Protein AF-A0A5N6KRX7-F1 (afdb_monomer)

Secondary structure (DSSP, 8-state):
-PPPPPPPP--SS---PEEEEEES-SSSHHHHHHHHH-S-HHHHHHHHHHHHHHHH-TTT---TT----------TT--PPPPPP--EEEEEEE-S-SSSEEEEEETTEEEEEEEEEEHHHHHHTGGGS-HHHHHHHHHHHHHHHHH----TT--HHHHHHHHHHHHHHTT---TT------S-TT--HHHHHHHHHHHHHHH-TTHHHHHHHHHHHHHHTTPPP-HHHHHHHHHSS-HHHHHHHHHHHTT-

Sequence (252 aa):
MAPVSPVPKRPVSHPKPRLRLHNNSLEDEGSVLFVSTFHSPRELLVSAIEEVLATLYPSWYSKPHLSESTSATDDADSPVAPWPEVRSITLVIDDGYDGVAYTSGIPIDDSHKEIHLSTTYVHHQQPSGRLQEEIYGVIVHEMVHCWQHSCDGIPGGLIEGVADFVRLKAGLSPPHWKKEHSGKWDGGYQHTAYFLEWLESKYGAGSVEKLNAHIGQIRQKAHTYDEKRFWEGLFGREVGGLWKDYGESLKN

pLDDT: mean 87.4, std 17.92, range [33.09, 98.81]

Structure (mmCIF, N/CA/C/O backbone):
data_AF-A0A5N6KRX7-F1
#
_entry.id   AF-A0A5N6KRX7-F1
#
loop_
_atom_site.group_PDB
_atom_site.id
_atom_site.type_symbol
_atom_site.label_atom_id
_atom_site.label_alt_id
_atom_site.label_comp_id
_atom_site.label_asym_id
_atom_site.label_entity_id
_atom_site.label_seq_id
_atom_site.pdbx_PDB_ins_code
_atom_site.Cartn_x
_atom_site.Cartn_y
_atom_site.Cartn_z
_atom_site.occupancy
_atom_site.B_iso_or_equiv
_atom_site.auth_seq_id
_atom_site.auth_comp_id
_atom_site.auth_asym_id
_atom_site.auth_atom_id
_atom_site.pdbx_PDB_model_num
ATOM 1 N N . MET A 1 1 ? -14.635 -32.911 23.685 1.00 43.28 1 MET A N 1
ATOM 2 C CA . MET A 1 1 ? -13.978 -31.603 23.489 1.00 43.28 1 MET A CA 1
ATOM 3 C C . MET A 1 1 ? -12.754 -31.841 22.628 1.00 43.28 1 MET A C 1
ATOM 5 O O . MET A 1 1 ? -11.879 -32.579 23.059 1.00 43.28 1 MET A O 1
ATOM 9 N N . ALA A 1 2 ? -12.744 -31.342 21.392 1.00 38.00 2 ALA A N 1
ATOM 10 C CA . ALA A 1 2 ? -11.555 -31.411 20.546 1.00 38.00 2 ALA A CA 1
ATOM 11 C C . ALA A 1 2 ? -10.521 -30.388 21.056 1.00 38.00 2 ALA A C 1
ATOM 13 O O . ALA A 1 2 ? -10.930 -29.297 21.463 1.00 38.00 2 ALA A O 1
ATOM 14 N N . PRO A 1 3 ? -9.220 -30.719 21.091 1.00 42.94 3 PRO A N 1
ATOM 15 C CA . PRO A 1 3 ? -8.197 -29.776 21.515 1.00 42.94 3 PRO A CA 1
ATOM 16 C C . PRO A 1 3 ? -8.103 -28.626 20.508 1.00 42.94 3 PRO A C 1
ATOM 18 O O . PRO A 1 3 ? -8.071 -28.842 19.298 1.00 42.94 3 PRO A O 1
ATOM 21 N N . VAL A 1 4 ? -8.075 -27.403 21.035 1.00 41.88 4 VAL A N 1
ATOM 22 C CA . VAL A 1 4 ? -7.802 -26.176 20.284 1.00 41.88 4 VAL A CA 1
ATOM 23 C C . VAL A 1 4 ? -6.405 -26.302 19.677 1.00 41.88 4 VAL A C 1
ATOM 25 O O . VAL A 1 4 ? -5.435 -26.530 20.401 1.00 41.88 4 VAL A O 1
ATOM 28 N N . SER A 1 5 ? -6.306 -26.204 18.350 1.00 34.50 5 SER A N 1
ATOM 29 C CA . SER A 1 5 ? -5.023 -26.201 17.644 1.00 34.50 5 SER A CA 1
ATOM 30 C C . SER A 1 5 ? -4.124 -25.083 18.189 1.00 34.50 5 SER A C 1
ATOM 32 O O . SER A 1 5 ? -4.598 -23.953 18.329 1.00 34.50 5 SER A O 1
ATOM 34 N N . PRO A 1 6 ? -2.844 -25.353 18.501 1.00 44.31 6 PRO A N 1
ATOM 35 C CA . PRO A 1 6 ? -1.937 -24.325 18.987 1.00 44.31 6 PRO A CA 1
ATOM 36 C C . PRO A 1 6 ? -1.725 -23.253 17.914 1.00 44.31 6 PRO A C 1
ATOM 38 O O . PRO A 1 6 ? -1.516 -23.566 16.740 1.00 44.31 6 PRO A O 1
ATOM 41 N N . VAL A 1 7 ? -1.762 -21.988 18.340 1.00 42.59 7 VAL A N 1
ATOM 42 C CA . VAL A 1 7 ? -1.359 -20.825 17.539 1.00 42.59 7 VAL A CA 1
ATOM 43 C C . VAL A 1 7 ? 0.035 -21.096 16.945 1.00 42.59 7 VAL A C 1
ATOM 45 O O . VAL A 1 7 ? 0.910 -21.575 17.678 1.00 42.59 7 VAL A O 1
ATOM 48 N N . PRO A 1 8 ? 0.279 -20.840 15.644 1.00 40.97 8 PRO A N 1
ATOM 49 C CA . PRO A 1 8 ? 1.583 -21.084 15.042 1.00 40.97 8 PRO A CA 1
ATOM 50 C C . PRO A 1 8 ? 2.681 -20.324 15.793 1.00 40.97 8 PRO A C 1
ATOM 52 O O . PRO A 1 8 ? 2.582 -19.117 16.012 1.00 40.97 8 PRO A O 1
ATOM 55 N N . LYS A 1 9 ? 3.745 -21.040 16.178 1.00 47.91 9 LYS A N 1
ATOM 56 C CA . LYS A 1 9 ? 4.982 -20.434 16.687 1.00 47.91 9 LYS A CA 1
ATOM 57 C C . LYS A 1 9 ? 5.518 -19.450 15.648 1.00 47.91 9 LYS A C 1
ATOM 59 O O . LYS A 1 9 ? 5.400 -19.699 14.449 1.00 47.91 9 LYS A O 1
ATOM 64 N N . ARG A 1 10 ? 6.109 -18.352 16.123 1.00 44.66 10 ARG A N 1
ATOM 65 C CA . ARG A 1 10 ? 6.577 -17.233 15.298 1.00 44.66 10 ARG A CA 1
ATOM 66 C C . ARG A 1 10 ? 7.349 -17.727 14.053 1.00 44.66 10 ARG A C 1
ATOM 68 O O . ARG A 1 10 ? 8.272 -18.514 14.273 1.00 44.66 10 ARG A O 1
ATOM 75 N N . PRO A 1 11 ? 7.040 -17.347 12.788 1.00 47.00 11 PRO A N 1
ATOM 76 C CA . PRO A 1 11 ? 7.881 -17.716 11.658 1.00 47.00 11 PRO A CA 1
ATOM 77 C C . PRO A 1 11 ? 9.321 -17.277 11.921 1.00 47.00 11 PRO A C 1
ATOM 79 O O . PRO A 1 11 ? 9.592 -16.131 12.266 1.00 47.00 11 PRO A O 1
ATOM 82 N N . VAL A 1 12 ? 10.232 -18.239 11.796 1.00 52.38 12 VAL A N 1
ATOM 83 C CA . VAL A 1 12 ? 11.617 -18.187 12.289 1.00 52.38 12 VAL A CA 1
ATOM 84 C C . VAL A 1 12 ? 12.559 -17.451 11.313 1.00 52.38 12 VAL A C 1
ATOM 86 O O . VAL A 1 12 ? 13.764 -17.387 11.530 1.00 52.38 12 VAL A O 1
ATOM 89 N N . SER A 1 13 ? 12.050 -16.850 10.233 1.00 61.84 13 SER A N 1
ATOM 90 C CA . SER A 1 13 ? 12.875 -16.078 9.296 1.00 61.84 13 SER A CA 1
ATOM 91 C C . SER A 1 13 ? 12.055 -15.104 8.458 1.00 61.84 13 SER A C 1
ATOM 93 O O . SER A 1 13 ? 10.938 -15.436 8.063 1.00 61.84 13 SER A O 1
ATOM 95 N N . HIS A 1 14 ? 12.660 -13.958 8.119 1.00 70.25 14 HIS A N 1
ATOM 96 C CA . HIS A 1 14 ? 12.161 -13.008 7.115 1.00 70.25 14 HIS A CA 1
ATOM 97 C C . HIS A 1 14 ? 11.641 -13.727 5.863 1.00 70.25 14 HIS A C 1
ATOM 99 O O . HIS A 1 14 ? 12.327 -14.644 5.390 1.00 70.25 14 HIS A O 1
ATOM 105 N N . PRO A 1 15 ? 10.472 -13.342 5.315 1.00 82.25 15 PRO A N 1
ATOM 106 C CA . PRO A 1 15 ? 9.969 -13.936 4.085 1.00 82.25 15 PRO A CA 1
ATOM 107 C C . PRO A 1 15 ? 10.959 -13.674 2.944 1.00 82.25 15 PRO A C 1
ATOM 109 O O . PRO A 1 15 ? 11.515 -12.588 2.801 1.00 82.25 15 PRO A O 1
ATOM 112 N N . LYS A 1 16 ? 11.208 -14.708 2.139 1.00 87.19 16 LYS A N 1
ATOM 113 C CA . LYS A 1 16 ? 12.136 -14.669 1.000 1.00 87.19 16 LYS A CA 1
ATOM 114 C C . LYS A 1 16 ? 11.426 -15.192 -0.247 1.00 87.19 16 LYS A C 1
ATOM 116 O O . LYS A 1 16 ? 11.740 -16.301 -0.692 1.00 87.19 16 LYS A O 1
ATOM 121 N N . PRO A 1 17 ? 10.438 -14.454 -0.784 1.00 94.75 17 PRO A N 1
ATOM 122 C CA . PRO A 1 17 ? 9.772 -14.868 -2.008 1.00 94.75 17 PRO A CA 1
ATOM 123 C C . PRO A 1 17 ? 10.789 -14.963 -3.147 1.00 94.75 17 PRO A C 1
ATOM 125 O O . PRO A 1 17 ? 11.768 -14.215 -3.211 1.00 94.75 17 PRO A O 1
ATOM 128 N N . ARG A 1 18 ? 10.548 -15.873 -4.090 1.00 96.56 18 ARG A N 1
ATOM 129 C CA . ARG A 1 18 ? 11.278 -15.861 -5.358 1.00 96.56 18 ARG A CA 1
ATOM 130 C C . ARG A 1 18 ? 10.897 -14.598 -6.129 1.00 96.56 18 ARG A C 1
ATOM 132 O O . ARG A 1 18 ? 9.728 -14.418 -6.451 1.00 96.56 18 ARG A O 1
ATOM 139 N N . LEU A 1 19 ? 11.885 -13.778 -6.464 1.00 97.69 19 LEU A N 1
ATOM 140 C CA . LEU A 1 19 ? 11.691 -12.570 -7.262 1.00 97.69 19 LEU A CA 1
ATOM 141 C C . LEU A 1 19 ? 11.914 -12.870 -8.743 1.00 97.69 19 LEU A C 1
ATOM 143 O O . LEU A 1 19 ? 12.845 -13.599 -9.099 1.00 97.69 19 LEU A O 1
ATOM 147 N N . ARG A 1 20 ? 11.058 -12.316 -9.598 1.00 97.62 20 ARG A N 1
ATOM 148 C CA . ARG A 1 20 ? 11.156 -12.398 -11.057 1.00 97.62 20 ARG A CA 1
ATOM 149 C C . ARG A 1 20 ? 10.915 -11.025 -11.669 1.00 97.62 20 ARG A C 1
ATOM 151 O O . ARG A 1 20 ? 10.193 -10.211 -11.104 1.00 97.62 20 ARG A O 1
ATOM 158 N N . LEU A 1 21 ? 11.497 -10.818 -12.840 1.00 97.31 21 LEU A N 1
ATOM 159 C CA . LEU A 1 21 ? 11.205 -9.695 -13.715 1.00 97.31 21 LEU A CA 1
ATOM 160 C C . LEU A 1 21 ? 10.758 -10.263 -15.060 1.00 97.31 21 LEU A C 1
ATOM 162 O O . LEU A 1 21 ? 11.433 -11.135 -15.610 1.00 97.31 21 LEU A O 1
ATOM 166 N N . HIS A 1 22 ? 9.645 -9.760 -15.569 1.00 96.69 22 HIS A N 1
ATOM 167 C CA . HIS A 1 22 ? 9.177 -9.974 -16.926 1.00 96.69 22 HIS A CA 1
ATOM 168 C C . HIS A 1 22 ? 9.059 -8.602 -17.588 1.00 96.69 22 HIS A C 1
ATOM 170 O O . HIS A 1 22 ? 8.384 -7.722 -17.069 1.00 96.69 22 HIS A O 1
ATOM 176 N N . ASN A 1 23 ? 9.749 -8.407 -18.706 1.00 95.75 23 ASN A N 1
ATOM 177 C CA . ASN A 1 23 ? 9.568 -7.236 -19.550 1.00 95.75 23 ASN A CA 1
ATOM 178 C C . ASN A 1 23 ? 8.925 -7.700 -20.860 1.00 95.75 23 ASN A C 1
ATOM 180 O O . ASN A 1 23 ? 9.511 -8.542 -21.546 1.00 95.75 23 ASN A O 1
ATOM 184 N N . ASN A 1 24 ? 7.736 -7.179 -21.169 1.00 93.00 24 ASN A N 1
ATOM 185 C CA . ASN A 1 24 ? 6.967 -7.591 -22.341 1.00 93.00 24 ASN A CA 1
ATOM 186 C C . ASN A 1 24 ? 7.572 -7.094 -23.663 1.00 93.00 24 ASN A C 1
ATOM 188 O O . ASN A 1 24 ? 7.465 -7.787 -24.674 1.00 93.00 24 ASN A O 1
ATOM 192 N N . SER A 1 25 ? 8.217 -5.923 -23.671 1.00 92.69 25 SER A N 1
ATOM 193 C CA . SER A 1 25 ? 8.803 -5.323 -24.873 1.00 92.69 25 SER A CA 1
ATOM 194 C C . SER A 1 25 ? 10.032 -4.485 -24.536 1.00 92.69 25 SER A C 1
ATOM 196 O O . SER A 1 25 ? 9.938 -3.478 -23.840 1.00 92.69 25 SER A O 1
ATOM 198 N N . LEU A 1 26 ? 11.190 -4.865 -25.082 1.00 92.56 26 LEU A N 1
ATOM 199 C CA . LEU A 1 26 ? 12.431 -4.084 -24.977 1.00 92.56 26 LEU A CA 1
ATOM 200 C C . LEU A 1 26 ? 12.513 -2.938 -25.997 1.00 92.56 26 LEU A C 1
ATOM 202 O O . LEU A 1 26 ? 13.464 -2.163 -25.952 1.00 92.56 26 LEU A O 1
ATOM 206 N N . GLU A 1 27 ? 11.561 -2.859 -26.928 1.00 92.69 27 GLU A N 1
ATOM 207 C CA . GLU A 1 27 ? 11.478 -1.790 -27.931 1.00 92.69 27 GLU A CA 1
ATOM 208 C C . GLU A 1 27 ? 10.648 -0.601 -27.431 1.00 92.69 27 GLU A C 1
ATOM 210 O O . GLU A 1 27 ? 10.780 0.502 -27.955 1.00 92.69 27 GLU A O 1
ATOM 215 N N . ASP A 1 28 ? 9.813 -0.818 -26.412 1.00 94.44 28 ASP A N 1
ATOM 216 C CA . ASP A 1 28 ? 8.985 0.219 -25.806 1.00 94.44 28 ASP A CA 1
ATOM 217 C C . ASP A 1 28 ? 9.837 1.248 -25.032 1.00 94.44 28 ASP A C 1
ATOM 219 O O . ASP A 1 28 ? 10.738 0.900 -24.261 1.00 94.44 28 ASP A O 1
ATOM 223 N N . GLU A 1 29 ? 9.543 2.536 -25.226 1.00 93.12 29 GLU A N 1
ATOM 224 C CA . GLU A 1 29 ? 10.322 3.641 -24.652 1.00 93.12 29 GLU A CA 1
ATOM 225 C C . GLU A 1 29 ? 10.259 3.673 -23.116 1.00 93.12 29 GLU A C 1
ATOM 227 O O . GLU A 1 29 ? 11.266 3.960 -22.463 1.00 93.12 29 GLU A O 1
ATOM 232 N N . GLY A 1 30 ? 9.110 3.338 -22.521 1.00 94.12 30 GLY A N 1
ATOM 233 C CA . GLY A 1 30 ? 8.943 3.247 -21.070 1.00 94.12 30 GLY A CA 1
ATOM 234 C C . GLY A 1 30 ? 9.703 2.064 -20.469 1.00 94.12 30 GLY A C 1
ATOM 235 O O . GLY A 1 30 ? 10.324 2.197 -19.414 1.00 94.12 30 GLY A O 1
ATOM 236 N N . SER A 1 31 ? 9.736 0.931 -21.168 1.00 94.88 31 SER A N 1
ATOM 237 C CA . SER A 1 31 ? 10.553 -0.237 -20.837 1.00 94.88 31 SER A CA 1
ATOM 238 C C . SER A 1 31 ? 12.045 0.068 -20.879 1.00 94.88 31 SER A C 1
ATOM 240 O O . SER A 1 31 ? 12.762 -0.233 -19.919 1.00 94.88 31 SER A O 1
ATOM 242 N N . VAL A 1 32 ? 12.524 0.673 -21.972 1.00 94.12 32 VAL A N 1
ATOM 243 C CA . VAL A 1 32 ? 13.927 1.097 -22.111 1.00 94.12 32 VAL A CA 1
ATOM 244 C C . VAL A 1 32 ? 14.296 2.024 -20.962 1.00 94.12 32 VAL A C 1
ATOM 246 O O . VAL A 1 32 ? 15.317 1.825 -20.299 1.00 94.12 32 VAL A O 1
ATOM 249 N N . LEU A 1 33 ? 13.422 2.987 -20.678 1.00 94.44 33 LEU A N 1
ATOM 250 C CA . LEU A 1 33 ? 13.614 3.945 -19.612 1.00 94.44 33 LEU A CA 1
ATOM 251 C C . LEU A 1 33 ? 13.644 3.302 -18.216 1.00 94.44 33 LEU A C 1
ATOM 253 O O . LEU A 1 33 ? 14.487 3.659 -17.385 1.00 94.44 33 LEU A O 1
ATOM 257 N N . PHE A 1 34 ? 12.743 2.357 -17.938 1.00 95.12 34 PHE A N 1
ATOM 258 C CA . PHE A 1 34 ? 12.734 1.615 -16.680 1.00 95.12 34 PHE A CA 1
ATOM 259 C C . PHE A 1 34 ? 14.066 0.889 -16.482 1.00 95.12 34 PHE A C 1
ATOM 261 O O . PHE A 1 34 ? 14.718 1.066 -15.453 1.00 95.12 34 PHE A O 1
ATOM 268 N N . VAL A 1 35 ? 14.511 0.130 -17.487 1.00 93.62 35 VAL A N 1
ATOM 269 C CA . VAL A 1 35 ? 15.754 -0.653 -17.413 1.00 93.62 35 VAL A CA 1
ATOM 270 C C . VAL A 1 35 ? 16.982 0.253 -17.281 1.00 93.62 35 VAL A C 1
ATOM 272 O O . VAL A 1 35 ? 17.898 -0.083 -16.531 1.00 93.62 35 VAL A O 1
ATOM 275 N N . SER A 1 36 ? 17.002 1.417 -17.942 1.00 92.88 36 SER A N 1
ATOM 276 C CA . SER A 1 36 ? 18.103 2.380 -17.800 1.00 92.88 36 SER A CA 1
ATOM 277 C C . SER A 1 36 ? 18.118 3.102 -16.451 1.00 92.88 36 SER A C 1
ATOM 279 O O . SER A 1 36 ? 19.163 3.581 -16.025 1.00 92.88 36 SER A O 1
ATOM 281 N N . THR A 1 37 ? 16.967 3.216 -15.784 1.00 93.25 37 THR A N 1
ATOM 282 C CA . THR A 1 37 ? 16.851 3.900 -14.486 1.00 93.25 37 THR A CA 1
ATOM 283 C C . THR A 1 37 ? 17.141 2.942 -13.331 1.00 93.25 37 THR A C 1
ATOM 285 O O . THR A 1 37 ? 17.896 3.260 -12.412 1.00 93.25 37 THR A O 1
ATOM 288 N N . PHE A 1 38 ? 16.577 1.735 -13.387 1.00 93.62 38 PHE A N 1
ATOM 289 C CA . PHE A 1 38 ? 16.644 0.733 -12.327 1.00 93.62 38 PHE A CA 1
ATOM 290 C C . PHE A 1 38 ? 17.633 -0.379 -12.679 1.00 93.62 38 PHE A C 1
ATOM 292 O O . PHE A 1 38 ? 17.250 -1.502 -13.000 1.00 93.62 38 PHE A O 1
ATOM 299 N N . HIS A 1 39 ? 18.929 -0.080 -12.550 1.00 89.44 39 HIS A N 1
ATOM 300 C CA . HIS A 1 39 ? 20.026 -1.012 -12.853 1.00 89.44 39 HIS A CA 1
ATOM 301 C C . HIS A 1 39 ? 19.973 -2.337 -12.066 1.00 89.44 39 HIS A C 1
ATOM 303 O O . HIS A 1 39 ? 20.527 -3.343 -12.508 1.00 89.44 39 HIS A O 1
ATOM 309 N N . SER A 1 40 ? 19.311 -2.350 -10.903 1.00 93.88 40 SER A N 1
ATOM 310 C CA . SER A 1 40 ? 19.091 -3.545 -10.083 1.00 93.88 40 SER A CA 1
ATOM 311 C C . SER A 1 40 ? 17.610 -3.682 -9.704 1.00 93.88 40 SER A C 1
ATOM 313 O O . SER A 1 40 ? 17.200 -3.279 -8.613 1.00 93.88 40 SER A O 1
ATOM 315 N N . PRO A 1 41 ? 16.779 -4.305 -10.564 1.00 93.06 41 PRO A N 1
ATOM 316 C CA . PRO A 1 41 ? 15.380 -4.602 -10.241 1.00 93.06 41 PRO A CA 1
ATOM 317 C C . PRO A 1 41 ? 15.240 -5.484 -8.992 1.00 93.06 41 PRO A C 1
ATOM 319 O O . PRO A 1 41 ? 14.246 -5.420 -8.275 1.00 93.06 41 PRO A O 1
ATOM 322 N N . ARG A 1 42 ? 16.267 -6.291 -8.687 1.00 94.94 42 ARG A N 1
ATOM 323 C CA . ARG A 1 42 ? 16.338 -7.060 -7.443 1.00 94.94 42 ARG A CA 1
ATOM 324 C C . ARG A 1 42 ? 16.373 -6.147 -6.219 1.00 94.94 42 ARG A C 1
ATOM 326 O O . ARG A 1 42 ? 15.649 -6.422 -5.272 1.00 94.94 42 ARG A O 1
ATOM 333 N N . GLU A 1 43 ? 17.236 -5.133 -6.205 1.00 95.38 43 GLU A N 1
ATOM 334 C CA . GLU A 1 43 ? 17.332 -4.201 -5.073 1.00 95.38 43 GLU A CA 1
ATOM 335 C C . GLU A 1 43 ? 16.048 -3.398 -4.917 1.00 95.38 43 GLU A C 1
ATOM 337 O O . GLU A 1 43 ? 15.530 -3.339 -3.811 1.00 95.38 43 GLU A O 1
ATOM 342 N N . LEU A 1 44 ? 15.477 -2.908 -6.023 1.00 96.38 44 LEU A N 1
ATOM 343 C CA . LEU A 1 44 ? 14.174 -2.237 -6.029 1.00 96.38 44 LEU A CA 1
ATOM 344 C C . LEU A 1 44 ? 13.098 -3.066 -5.308 1.00 96.38 44 LEU A C 1
ATOM 346 O O . LEU A 1 44 ? 12.435 -2.573 -4.397 1.00 96.38 44 LEU A O 1
ATOM 350 N N . LEU A 1 45 ? 12.948 -4.338 -5.695 1.00 97.38 45 LEU A N 1
ATOM 351 C CA . LEU A 1 45 ? 11.958 -5.223 -5.087 1.00 97.38 45 LEU A CA 1
ATOM 352 C C . LEU A 1 45 ? 12.310 -5.552 -3.635 1.00 97.38 45 LEU A C 1
ATOM 354 O O . LEU A 1 45 ? 11.434 -5.478 -2.788 1.00 97.38 45 LEU A O 1
ATOM 358 N N . VAL A 1 46 ? 13.566 -5.884 -3.317 1.00 96.06 46 VAL A N 1
ATOM 359 C CA . VAL A 1 46 ? 13.974 -6.192 -1.933 1.00 96.06 46 VAL A CA 1
ATOM 360 C C . VAL A 1 46 ? 13.719 -5.006 -1.002 1.00 96.06 46 VAL A C 1
ATOM 362 O O . VAL A 1 46 ? 13.145 -5.208 0.064 1.00 96.06 46 VAL A O 1
ATOM 365 N N . SER A 1 47 ? 14.073 -3.786 -1.406 1.00 96.00 47 SER A N 1
ATOM 366 C CA . SER A 1 47 ? 13.816 -2.587 -0.608 1.00 96.00 47 SER A CA 1
ATOM 367 C C . SER A 1 47 ? 12.320 -2.355 -0.405 1.00 96.00 47 SER A C 1
ATOM 369 O O . SER A 1 47 ? 11.898 -2.146 0.727 1.00 96.00 47 SER A O 1
ATOM 371 N N . ALA A 1 48 ? 11.493 -2.509 -1.446 1.00 97.75 48 ALA A N 1
ATOM 372 C CA . ALA A 1 48 ? 10.042 -2.395 -1.297 1.00 97.75 48 ALA A CA 1
ATOM 373 C C . ALA A 1 48 ? 9.468 -3.427 -0.306 1.00 97.75 48 ALA A C 1
ATOM 375 O O . ALA A 1 48 ? 8.611 -3.093 0.507 1.00 97.75 48 ALA A O 1
ATOM 376 N N . ILE A 1 49 ? 9.968 -4.669 -0.321 1.00 96.31 49 ILE A N 1
ATOM 377 C CA . ILE A 1 49 ? 9.587 -5.698 0.660 1.00 96.31 49 ILE A CA 1
ATOM 378 C C . ILE A 1 49 ? 9.944 -5.249 2.078 1.00 96.31 49 ILE A C 1
ATOM 380 O O . ILE A 1 49 ? 9.128 -5.371 2.990 1.00 96.31 49 ILE A O 1
ATOM 384 N N . GLU A 1 50 ? 11.156 -4.734 2.277 1.00 94.44 50 GLU A N 1
ATOM 385 C CA . GLU A 1 50 ? 11.613 -4.268 3.586 1.00 94.44 50 GLU A CA 1
ATOM 386 C C . GLU A 1 50 ? 10.758 -3.107 4.116 1.00 94.44 50 GLU A C 1
ATOM 388 O O . GLU A 1 50 ? 10.409 -3.135 5.296 1.00 94.44 50 GLU A O 1
ATOM 393 N N . GLU A 1 51 ? 10.352 -2.153 3.268 1.00 96.50 51 GLU A N 1
ATOM 394 C CA . GLU A 1 51 ? 9.441 -1.060 3.656 1.00 96.50 51 GLU A CA 1
ATOM 395 C C . GLU A 1 51 ? 8.080 -1.589 4.131 1.00 96.50 51 GLU A C 1
ATOM 397 O O . GLU A 1 51 ? 7.576 -1.188 5.189 1.00 96.50 51 GLU A O 1
ATOM 402 N N . VAL A 1 52 ? 7.498 -2.539 3.389 1.00 96.31 52 VAL A N 1
ATOM 403 C CA . VAL A 1 52 ? 6.206 -3.151 3.734 1.00 96.31 52 VAL A CA 1
ATOM 404 C C . VAL A 1 52 ? 6.296 -3.914 5.049 1.00 96.31 52 VAL A C 1
ATOM 406 O O . VAL A 1 52 ? 5.468 -3.713 5.940 1.00 96.31 52 VAL A O 1
ATOM 409 N N . LEU A 1 53 ? 7.302 -4.775 5.207 1.00 93.69 53 LEU A N 1
ATOM 410 C CA . LEU A 1 53 ? 7.446 -5.593 6.411 1.00 93.69 53 LEU A CA 1
ATOM 411 C C . LEU A 1 53 ? 7.779 -4.752 7.643 1.00 93.69 53 LEU A C 1
ATOM 413 O O . LEU A 1 53 ? 7.225 -5.002 8.713 1.00 93.69 53 LEU A O 1
ATOM 417 N N . ALA A 1 54 ? 8.640 -3.741 7.501 1.00 92.31 54 ALA A N 1
ATOM 418 C CA . ALA A 1 54 ? 8.986 -2.844 8.597 1.00 92.31 54 ALA A CA 1
ATOM 419 C C . ALA A 1 54 ? 7.791 -2.000 9.066 1.00 92.31 54 ALA A C 1
ATOM 421 O O . ALA A 1 54 ? 7.733 -1.650 10.244 1.00 92.31 54 ALA A O 1
ATOM 422 N N . THR A 1 55 ? 6.848 -1.690 8.172 1.00 94.12 55 THR A N 1
ATOM 423 C CA . THR A 1 55 ? 5.700 -0.826 8.482 1.00 94.12 55 THR A CA 1
ATOM 424 C C . THR A 1 55 ? 4.464 -1.609 8.928 1.00 94.12 55 THR A C 1
ATOM 426 O O . THR A 1 55 ? 3.848 -1.258 9.932 1.00 94.12 55 THR A O 1
ATOM 429 N N . LEU A 1 56 ? 4.090 -2.675 8.213 1.00 94.12 56 LEU A N 1
ATOM 430 C CA . LEU A 1 56 ? 2.862 -3.438 8.488 1.00 94.12 56 LEU A CA 1
ATOM 431 C C . LEU A 1 56 ? 3.056 -4.615 9.438 1.00 94.12 56 LEU A C 1
ATOM 433 O O . LEU A 1 56 ? 2.067 -5.116 9.972 1.00 94.12 56 LEU A O 1
ATOM 437 N N . TYR A 1 57 ? 4.298 -5.056 9.639 1.00 92.31 57 TYR A N 1
ATOM 438 C CA . TYR A 1 57 ? 4.630 -6.203 10.481 1.00 92.31 57 TYR A CA 1
ATOM 439 C C . TYR A 1 57 ? 5.800 -5.949 11.453 1.00 92.31 57 TYR A C 1
ATOM 441 O O . TYR A 1 57 ? 6.589 -6.874 11.677 1.00 92.31 57 TYR A O 1
ATOM 449 N N . PRO A 1 58 ? 5.965 -4.754 12.061 1.00 87.62 58 PRO A N 1
ATOM 450 C CA . PRO A 1 58 ? 7.107 -4.456 12.929 1.00 87.62 58 PRO A CA 1
ATOM 451 C C . PRO A 1 58 ? 7.215 -5.398 14.136 1.00 87.62 58 PRO A C 1
ATOM 453 O O . PRO A 1 58 ? 8.324 -5.677 14.591 1.00 87.62 58 PRO A O 1
ATOM 456 N N . SER A 1 59 ? 6.101 -5.955 14.629 1.00 83.69 59 SER A N 1
ATOM 457 C CA . SER A 1 59 ? 6.118 -6.930 15.728 1.00 83.69 59 SER A CA 1
ATOM 458 C C . SER A 1 59 ? 6.731 -8.277 15.319 1.00 83.69 59 SER A C 1
ATOM 460 O O . SER A 1 59 ? 7.208 -9.037 16.168 1.00 83.69 59 SER A O 1
ATOM 462 N N . TRP A 1 60 ? 6.736 -8.578 14.021 1.00 74.94 60 TRP A N 1
ATOM 463 C CA . TRP A 1 60 ? 7.258 -9.811 13.432 1.00 74.94 60 TRP A CA 1
ATOM 464 C C . TRP A 1 60 ? 8.596 -9.607 12.707 1.00 74.94 60 TRP A C 1
ATOM 466 O O . TRP A 1 60 ? 9.367 -10.553 12.540 1.00 74.94 60 TRP A O 1
ATOM 476 N N . TYR A 1 61 ? 8.882 -8.375 12.294 1.00 70.75 61 TYR A N 1
ATOM 477 C CA . TYR A 1 61 ? 10.060 -7.984 11.537 1.00 70.75 61 TYR A CA 1
ATOM 478 C C . TYR A 1 61 ? 11.185 -7.516 12.472 1.00 70.75 61 TYR A C 1
ATOM 480 O O . TYR A 1 61 ? 11.243 -6.365 12.896 1.00 70.75 61 TYR A O 1
ATOM 488 N N . SER A 1 62 ? 12.138 -8.398 12.781 1.00 58.81 62 SER A N 1
ATOM 489 C CA . SER A 1 62 ? 13.390 -7.994 13.436 1.00 58.81 62 SER A CA 1
ATOM 490 C C . SER A 1 62 ? 14.416 -7.606 12.373 1.00 58.81 62 SER A C 1
ATOM 492 O O . SER A 1 62 ? 14.909 -8.488 11.671 1.00 58.81 62 SER A O 1
ATOM 494 N N . LYS A 1 63 ? 14.759 -6.314 12.232 1.00 49.16 63 LYS A N 1
ATOM 495 C CA . LYS A 1 63 ? 15.829 -5.872 11.312 1.00 49.16 63 LYS A CA 1
ATOM 496 C C . LYS A 1 63 ? 17.072 -6.769 11.488 1.00 49.16 63 LYS A C 1
ATOM 498 O O . LYS A 1 63 ? 17.510 -6.926 12.628 1.00 49.16 63 LYS A O 1
ATOM 503 N N . PRO A 1 64 ? 17.680 -7.320 10.416 1.00 44.53 64 PRO A N 1
ATOM 504 C CA . PRO A 1 64 ? 18.778 -8.294 10.519 1.00 44.53 64 PRO A CA 1
ATOM 505 C C . PRO A 1 64 ? 20.042 -7.838 11.279 1.00 44.53 64 PRO A C 1
ATOM 507 O O . PRO A 1 64 ? 20.941 -8.650 11.480 1.00 44.53 64 PRO A O 1
ATOM 510 N N . HIS A 1 65 ? 20.137 -6.571 11.705 1.00 37.72 65 HIS A N 1
ATOM 511 C CA . HIS A 1 65 ? 21.351 -5.980 12.278 1.00 37.72 65 HIS A CA 1
ATOM 512 C C . HIS A 1 65 ? 21.187 -5.260 13.624 1.00 37.72 65 HIS A C 1
ATOM 514 O O . HIS A 1 65 ? 22.119 -4.590 14.056 1.00 37.72 65 HIS A O 1
ATOM 520 N N . LEU A 1 66 ? 20.064 -5.412 14.327 1.00 40.19 66 LEU A N 1
ATOM 521 C CA . LEU A 1 66 ? 19.933 -4.890 15.693 1.00 40.19 66 LEU A CA 1
ATOM 522 C C . LEU A 1 66 ? 19.769 -6.049 16.672 1.00 40.19 66 LEU A C 1
ATOM 524 O O . LEU A 1 66 ? 18.666 -6.504 16.961 1.00 40.19 66 LEU A O 1
ATOM 528 N N . SER A 1 67 ? 20.905 -6.543 17.165 1.00 41.78 67 SER A N 1
ATOM 529 C CA . SER A 1 67 ? 20.950 -7.374 18.361 1.00 41.78 67 SER A CA 1
ATOM 530 C C . SER A 1 67 ? 20.765 -6.481 19.583 1.00 41.78 67 SER A C 1
ATOM 532 O O . SER A 1 67 ? 21.741 -6.113 20.228 1.00 41.78 67 SER A O 1
ATOM 534 N N . GLU A 1 68 ? 19.531 -6.133 19.925 1.00 37.66 68 GLU A N 1
ATOM 535 C CA . GLU A 1 68 ? 19.254 -5.654 21.275 1.00 37.66 68 GLU A CA 1
ATOM 536 C C . GLU A 1 68 ? 18.073 -6.404 21.874 1.00 37.66 68 GLU A C 1
ATOM 538 O O . GLU A 1 68 ? 16.942 -6.377 21.398 1.00 37.66 68 GLU A O 1
ATOM 543 N N . SER A 1 69 ? 18.421 -7.127 22.934 1.00 42.44 69 SER A N 1
ATOM 544 C CA . SER A 1 69 ? 17.537 -7.717 23.920 1.00 42.44 69 SER A CA 1
ATOM 545 C C . SER A 1 69 ? 16.628 -6.629 24.493 1.00 42.44 69 SER A C 1
ATOM 547 O O . SER A 1 69 ? 17.013 -5.922 25.424 1.00 42.44 69 SER A O 1
ATOM 549 N N . THR A 1 70 ? 15.405 -6.533 23.991 1.00 36.16 70 THR A N 1
ATOM 550 C CA . THR A 1 70 ? 14.306 -5.927 24.737 1.00 36.16 70 THR A CA 1
ATOM 551 C C . THR A 1 70 ? 13.298 -7.020 25.052 1.00 36.16 70 THR A C 1
ATOM 553 O O . THR A 1 70 ? 12.741 -7.682 24.178 1.00 36.16 70 THR A O 1
ATOM 556 N N . SER A 1 71 ? 13.136 -7.275 26.348 1.00 39.03 71 SER A N 1
ATOM 557 C CA . SER A 1 71 ? 12.102 -8.138 26.898 1.00 39.03 71 SER A CA 1
ATOM 558 C C . SER A 1 71 ? 10.746 -7.527 26.557 1.00 39.03 71 SER A C 1
ATOM 560 O O . SER A 1 71 ? 10.290 -6.609 27.240 1.00 39.03 71 SER A O 1
ATOM 562 N N . ALA A 1 72 ? 10.133 -8.002 25.475 1.00 39.34 72 ALA A N 1
ATOM 563 C CA . ALA A 1 72 ? 8.733 -7.744 25.201 1.00 39.34 72 ALA A CA 1
ATOM 564 C C . ALA A 1 72 ? 7.925 -8.362 26.345 1.00 39.34 72 ALA A C 1
ATOM 566 O O . ALA A 1 72 ? 8.034 -9.556 26.616 1.00 39.34 72 ALA A O 1
ATOM 567 N N . THR A 1 73 ? 7.174 -7.535 27.062 1.00 33.09 73 THR A N 1
ATOM 568 C CA . THR A 1 73 ? 6.145 -8.013 27.977 1.00 33.09 73 THR A CA 1
ATOM 569 C C . THR A 1 73 ? 5.136 -8.806 27.158 1.00 33.09 73 THR A C 1
ATOM 571 O O . THR A 1 73 ? 4.577 -8.285 26.193 1.00 33.09 73 THR A O 1
ATOM 574 N N . ASP A 1 74 ? 4.964 -10.076 27.515 1.00 34.94 74 ASP A N 1
ATOM 575 C CA . ASP A 1 74 ? 3.990 -10.991 26.931 1.00 34.94 74 ASP A CA 1
ATOM 576 C C . ASP A 1 74 ? 2.560 -10.494 27.215 1.00 34.94 74 ASP A C 1
ATOM 578 O O . ASP A 1 74 ? 1.887 -10.976 28.126 1.00 34.94 74 ASP A O 1
ATOM 582 N N . ASP A 1 75 ? 2.068 -9.541 26.423 1.00 35.59 75 ASP A N 1
ATOM 583 C CA . ASP A 1 75 ? 0.632 -9.283 26.298 1.00 35.59 75 ASP A CA 1
ATOM 584 C C . ASP A 1 75 ? 0.028 -10.412 25.451 1.00 35.59 75 ASP A C 1
ATOM 586 O O . ASP A 1 75 ? -0.200 -10.300 24.246 1.00 35.59 75 ASP A O 1
ATOM 590 N N . ALA A 1 76 ? -0.191 -11.549 26.109 1.00 37.12 76 ALA A N 1
ATOM 591 C CA . ALA A 1 76 ? -0.667 -12.810 25.544 1.00 37.12 76 ALA A CA 1
ATOM 592 C C . ALA A 1 76 ? -2.090 -12.766 24.935 1.00 37.12 76 ALA A C 1
ATOM 594 O O . ALA A 1 76 ? -2.593 -13.806 24.512 1.00 37.12 76 ALA A O 1
ATOM 595 N N . ASP A 1 77 ? -2.730 -11.594 24.860 1.00 43.94 77 ASP A N 1
ATOM 596 C CA . ASP A 1 77 ? -4.144 -11.437 24.487 1.00 43.94 77 ASP A CA 1
ATOM 597 C C . ASP A 1 77 ? -4.384 -10.691 23.160 1.00 43.94 77 ASP A C 1
ATOM 599 O O . ASP A 1 77 ? -5.530 -10.464 22.770 1.00 43.94 77 ASP A O 1
ATOM 603 N N . SER A 1 78 ? -3.331 -10.347 22.405 1.00 42.59 78 SER A N 1
ATOM 604 C CA . SER A 1 78 ? -3.495 -9.822 21.042 1.00 42.59 78 SER A CA 1
ATOM 605 C C . SER A 1 78 ? -2.712 -10.654 20.025 1.00 42.59 78 SER A C 1
ATOM 607 O O . SER A 1 78 ? -1.505 -10.462 19.861 1.00 42.59 78 SER A O 1
ATOM 609 N N . PRO A 1 79 ? -3.355 -11.601 19.314 1.00 51.59 79 PRO A N 1
ATOM 610 C CA . PRO A 1 79 ? -2.683 -12.332 18.255 1.00 51.59 79 PRO A CA 1
ATOM 611 C C . PRO A 1 79 ? -2.554 -11.406 17.044 1.00 51.59 79 PRO A C 1
ATOM 613 O O . PRO A 1 79 ? -3.446 -11.345 16.196 1.00 51.59 79 PRO A O 1
ATOM 616 N N . VAL A 1 80 ? -1.451 -10.659 16.959 1.00 62.38 80 VAL A N 1
ATOM 617 C CA . VAL A 1 80 ? -1.068 -9.969 15.720 1.00 62.38 80 VAL A CA 1
ATOM 618 C C . VAL A 1 80 ? -1.045 -11.039 14.626 1.00 62.38 80 VAL A C 1
ATOM 620 O O . VAL A 1 80 ? -0.350 -12.040 14.766 1.00 62.38 80 VAL A O 1
ATOM 623 N N . ALA A 1 81 ? -1.866 -10.914 13.584 1.00 67.69 81 ALA A N 1
ATOM 624 C CA . ALA A 1 81 ? -1.897 -11.922 12.531 1.00 67.69 81 ALA A CA 1
ATOM 625 C C . ALA A 1 81 ? -0.519 -11.963 11.842 1.00 67.69 81 ALA A C 1
ATOM 627 O O . ALA A 1 81 ? 0.039 -10.897 11.569 1.00 67.69 81 ALA A O 1
ATOM 628 N N . PRO A 1 82 ? 0.044 -13.151 11.554 1.00 77.75 82 PRO A N 1
ATOM 629 C CA . PRO A 1 82 ? 1.282 -13.225 10.792 1.00 77.75 82 PRO A CA 1
ATOM 630 C C . PRO A 1 82 ? 1.061 -12.657 9.383 1.00 77.75 82 PRO A C 1
ATOM 632 O O . PRO A 1 82 ? -0.072 -12.608 8.887 1.00 77.75 82 PRO A O 1
ATOM 635 N N . TRP A 1 83 ? 2.147 -12.258 8.721 1.00 84.88 83 TRP A N 1
ATOM 636 C CA . TRP A 1 83 ? 2.096 -11.932 7.298 1.00 84.88 83 TRP A CA 1
ATOM 637 C C . TRP A 1 83 ? 1.542 -13.121 6.486 1.00 84.88 83 TRP A C 1
ATOM 639 O O . TRP A 1 83 ? 1.824 -14.279 6.824 1.00 84.88 83 TRP A O 1
ATOM 649 N N . PRO A 1 84 ? 0.765 -12.870 5.414 1.00 88.62 84 PRO A N 1
ATOM 650 C CA . PRO A 1 84 ? 0.376 -13.903 4.462 1.00 88.62 84 PRO A CA 1
ATOM 651 C C . PRO A 1 84 ? 1.591 -14.617 3.861 1.00 88.62 84 PRO A C 1
ATOM 653 O O . PRO A 1 84 ? 2.679 -14.048 3.733 1.00 88.62 84 PRO A O 1
ATOM 656 N N . GLU A 1 85 ? 1.404 -15.873 3.461 1.00 89.75 85 G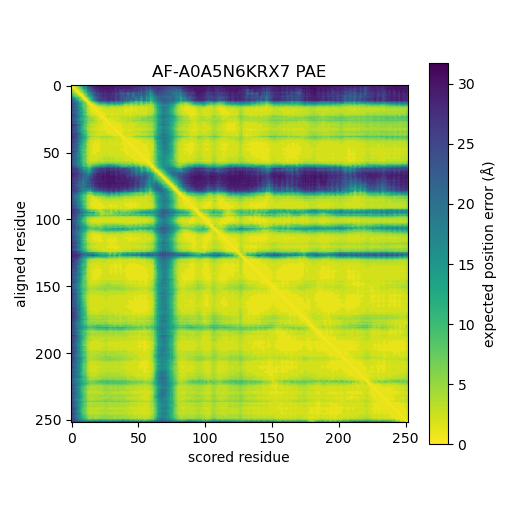LU A N 1
ATOM 657 C CA . GLU A 1 85 ? 2.426 -16.595 2.709 1.00 89.75 85 GLU A CA 1
ATOM 658 C C . GLU A 1 85 ? 2.523 -16.032 1.285 1.00 89.75 85 GLU A C 1
ATOM 660 O O . GLU A 1 85 ? 1.560 -16.084 0.523 1.00 89.75 85 GLU A O 1
ATOM 665 N N . VAL A 1 86 ? 3.711 -15.545 0.918 1.00 93.94 86 VAL A N 1
ATOM 666 C CA . VAL A 1 86 ? 4.045 -15.116 -0.446 1.00 93.94 86 VAL A CA 1
ATOM 667 C C . VAL A 1 86 ? 5.278 -15.890 -0.901 1.00 93.94 86 VAL A C 1
ATOM 669 O O . VAL A 1 86 ? 6.377 -15.712 -0.374 1.00 93.94 86 VAL A O 1
ATOM 672 N N . ARG A 1 87 ? 5.097 -16.785 -1.874 1.00 94.44 87 ARG A N 1
ATOM 673 C CA . ARG A 1 87 ? 6.140 -17.677 -2.403 1.00 94.44 87 ARG A CA 1
ATOM 674 C C . ARG A 1 87 ? 6.898 -17.069 -3.575 1.00 94.44 87 ARG A C 1
ATOM 676 O O . ARG A 1 87 ? 8.082 -17.367 -3.754 1.00 94.44 87 ARG A O 1
ATOM 683 N N . SER A 1 88 ? 6.260 -16.218 -4.376 1.00 96.38 88 SER A N 1
ATOM 684 C CA . SER A 1 88 ? 6.954 -15.462 -5.422 1.00 96.38 88 SER A CA 1
ATOM 685 C C . SER A 1 88 ? 6.283 -14.142 -5.744 1.00 96.38 88 SER A C 1
ATOM 687 O O . SER A 1 88 ? 5.067 -14.031 -5.624 1.00 96.38 88 SER A O 1
ATOM 689 N N . ILE A 1 89 ? 7.085 -13.208 -6.244 1.00 97.81 89 ILE A N 1
ATOM 690 C CA . ILE A 1 89 ? 6.639 -11.926 -6.781 1.00 97.81 89 ILE A CA 1
ATOM 691 C C . ILE A 1 89 ? 7.283 -11.748 -8.151 1.00 97.81 89 ILE A C 1
ATOM 693 O O . ILE A 1 89 ? 8.509 -11.842 -8.279 1.00 97.81 89 ILE A O 1
ATOM 697 N N . THR A 1 90 ? 6.463 -11.524 -9.170 1.00 97.75 90 THR A N 1
ATOM 698 C CA . THR A 1 90 ? 6.914 -11.146 -10.510 1.00 97.75 90 THR A CA 1
ATOM 699 C C . THR A 1 90 ? 6.607 -9.672 -10.725 1.00 97.75 90 THR A C 1
ATOM 701 O O . THR A 1 90 ? 5.448 -9.282 -10.661 1.00 97.75 90 THR A O 1
ATOM 704 N N . LEU A 1 91 ? 7.626 -8.859 -10.998 1.00 98.19 91 LEU A N 1
ATOM 705 C CA . LEU A 1 91 ? 7.417 -7.536 -11.579 1.00 98.19 91 LEU A CA 1
ATOM 706 C C . LEU A 1 91 ? 7.247 -7.701 -13.088 1.00 98.19 91 LEU A C 1
ATOM 708 O O . LEU A 1 91 ? 8.146 -8.224 -13.748 1.00 98.19 91 LEU A O 1
ATOM 712 N N . VAL A 1 92 ? 6.104 -7.283 -13.610 1.00 97.25 92 VAL A N 1
ATOM 713 C CA . VAL A 1 92 ? 5.760 -7.284 -15.027 1.00 97.25 92 VAL A CA 1
ATOM 714 C C . VAL A 1 92 ? 5.780 -5.838 -15.512 1.00 97.25 92 VAL A C 1
ATOM 716 O O . VAL A 1 92 ? 5.057 -4.990 -14.998 1.00 97.25 92 VAL A O 1
ATOM 719 N N . ILE A 1 93 ? 6.650 -5.549 -16.474 1.00 96.19 93 ILE A N 1
ATOM 720 C CA . ILE A 1 93 ? 6.717 -4.258 -17.159 1.00 96.19 93 ILE A CA 1
ATOM 721 C C . ILE A 1 93 ? 5.958 -4.423 -18.470 1.00 96.19 93 ILE A C 1
ATOM 723 O O . ILE A 1 93 ? 6.412 -5.174 -19.343 1.00 96.19 93 ILE A O 1
ATOM 727 N N . ASP A 1 94 ? 4.795 -3.785 -18.577 1.00 90.44 94 ASP A N 1
ATOM 728 C CA . ASP A 1 94 ? 3.905 -3.965 -19.720 1.00 90.44 94 ASP A CA 1
ATOM 729 C C . ASP A 1 94 ? 3.205 -2.677 -20.173 1.00 90.44 94 ASP A C 1
ATOM 731 O O . ASP A 1 94 ? 3.071 -1.708 -19.431 1.00 90.44 94 ASP A O 1
ATOM 735 N N . ASP A 1 95 ? 2.804 -2.681 -21.439 1.00 83.50 95 ASP A N 1
ATOM 736 C CA . ASP A 1 95 ? 2.137 -1.607 -22.175 1.00 83.50 95 ASP A CA 1
ATOM 737 C C . ASP A 1 95 ? 0.640 -1.901 -22.394 1.00 83.50 95 ASP A C 1
ATOM 739 O O . ASP A 1 95 ? -0.034 -1.231 -23.175 1.00 83.50 95 ASP A O 1
ATOM 743 N N . GLY A 1 96 ? 0.101 -2.924 -21.723 1.00 81.88 96 GLY A N 1
ATOM 744 C CA . GLY A 1 96 ? -1.191 -3.520 -22.060 1.00 81.88 96 GLY A CA 1
ATOM 745 C C . GLY A 1 96 ? -2.415 -2.824 -21.461 1.00 81.88 96 GLY A C 1
ATOM 746 O O . GLY A 1 96 ? -3.527 -3.323 -21.649 1.00 81.88 96 GLY A O 1
ATOM 747 N N . TYR A 1 97 ? -2.243 -1.732 -20.705 1.00 85.75 97 TYR A N 1
ATOM 748 C CA . TYR A 1 97 ? -3.338 -1.062 -19.995 1.00 85.75 97 TYR A CA 1
ATOM 749 C C . TYR A 1 97 ? -3.083 0.428 -19.700 1.00 85.75 97 TYR A C 1
ATOM 751 O O . TYR A 1 97 ? -1.957 0.867 -19.466 1.00 85.75 97 TYR A O 1
ATOM 759 N N . ASP A 1 98 ? -4.178 1.193 -19.618 1.00 81.88 98 ASP A N 1
ATOM 760 C CA . ASP A 1 98 ? -4.193 2.656 -19.430 1.00 81.88 98 ASP A CA 1
ATOM 761 C C . ASP A 1 98 ? -4.068 3.105 -17.952 1.00 81.88 98 ASP A C 1
ATOM 763 O O . ASP A 1 98 ? -4.493 4.199 -17.576 1.00 81.88 98 ASP A O 1
ATOM 767 N N . GLY A 1 99 ? -3.525 2.248 -17.083 1.00 91.19 99 GLY A N 1
ATOM 768 C CA . GLY A 1 99 ? -3.373 2.499 -15.645 1.00 91.19 99 GLY A CA 1
ATOM 769 C C . GLY A 1 99 ? -1.953 2.897 -15.235 1.00 91.19 99 GLY A C 1
ATOM 770 O O . GLY A 1 99 ? -1.075 3.099 -16.067 1.00 91.19 99 GLY A O 1
ATOM 771 N N . VAL A 1 100 ? -1.728 3.004 -13.922 1.00 95.81 100 VAL A N 1
ATOM 772 C CA . VAL A 1 100 ? -0.395 3.255 -13.342 1.00 95.81 100 VAL A CA 1
ATOM 773 C C . VAL A 1 100 ? 0.309 1.931 -13.063 1.00 95.81 100 VAL A C 1
ATOM 775 O O . VAL A 1 100 ? 1.351 1.633 -13.646 1.00 95.81 100 VAL A O 1
ATOM 778 N N . ALA A 1 101 ? -0.284 1.154 -12.162 1.00 97.56 101 ALA A N 1
ATOM 779 C CA . ALA A 1 101 ? 0.171 -0.152 -11.737 1.00 97.56 101 ALA A CA 1
ATOM 780 C C . ALA A 1 101 ? -1.005 -0.932 -11.129 1.00 97.56 101 ALA A C 1
ATOM 782 O O . ALA A 1 101 ? -2.056 -0.342 -10.860 1.00 97.56 101 ALA A O 1
ATOM 783 N N . TYR A 1 102 ? -0.849 -2.245 -10.972 1.00 97.19 102 TYR A N 1
ATOM 784 C CA . TYR A 1 102 ? -1.748 -3.063 -10.158 1.00 97.19 102 TYR A CA 1
ATOM 785 C C . TYR A 1 102 ? -1.065 -4.347 -9.681 1.00 97.19 102 TYR A C 1
ATOM 787 O O . TYR A 1 102 ? -0.216 -4.915 -10.374 1.00 97.19 102 TYR A O 1
ATOM 795 N N . THR A 1 103 ? -1.507 -4.854 -8.533 1.00 97.00 103 THR A N 1
ATOM 796 C CA . THR A 1 103 ? -1.124 -6.169 -8.011 1.00 97.00 103 THR A CA 1
ATOM 797 C C . THR A 1 103 ? -2.233 -7.192 -8.194 1.00 97.00 103 THR A C 1
ATOM 799 O O . THR A 1 103 ? -3.407 -6.935 -7.930 1.00 97.00 103 THR A O 1
ATOM 802 N N . SER A 1 104 ? -1.857 -8.406 -8.584 1.00 93.81 104 SER A N 1
ATOM 803 C CA . SER A 1 104 ? -2.767 -9.547 -8.660 1.00 93.81 104 SER A CA 1
ATOM 804 C C . SER A 1 104 ? -2.117 -10.833 -8.143 1.00 93.81 104 SER A C 1
ATOM 806 O O . SER A 1 104 ? -0.897 -10.924 -7.995 1.00 93.81 104 SER A O 1
ATOM 808 N N . GLY A 1 105 ? -2.939 -11.831 -7.814 1.00 90.31 105 GLY A N 1
ATOM 809 C CA . GLY A 1 105 ? -2.487 -13.214 -7.647 1.00 90.31 105 GLY A CA 1
ATOM 810 C C . GLY A 1 105 ? -2.544 -13.968 -8.978 1.00 90.31 105 GLY A C 1
ATOM 811 O O . GLY A 1 105 ? -3.279 -13.571 -9.882 1.00 90.31 105 GLY A O 1
ATOM 812 N N . ILE A 1 106 ? -1.825 -15.086 -9.103 1.00 84.81 106 ILE A N 1
ATOM 813 C CA . ILE A 1 106 ? -1.924 -15.940 -10.301 1.00 84.81 106 ILE A CA 1
ATOM 814 C C . ILE A 1 106 ? -3.038 -16.996 -10.154 1.00 84.81 106 ILE A C 1
ATOM 816 O O . ILE A 1 106 ? -3.393 -17.368 -9.035 1.00 84.81 106 ILE A O 1
ATOM 820 N N . PRO A 1 107 ? -3.534 -17.592 -11.259 1.00 79.88 107 PRO A N 1
ATOM 821 C CA . PRO A 1 107 ? -4.632 -18.567 -11.215 1.00 79.88 107 PRO A CA 1
ATOM 822 C C . PRO A 1 107 ? -4.383 -19.831 -10.378 1.00 79.88 107 PRO A C 1
ATOM 824 O O . PRO A 1 107 ? -5.336 -20.520 -10.023 1.00 79.88 107 PRO A O 1
ATOM 827 N N . ILE A 1 108 ? -3.119 -20.172 -10.103 1.00 79.50 108 ILE A N 1
ATOM 828 C CA . ILE A 1 108 ? -2.756 -21.349 -9.300 1.00 79.50 108 ILE A CA 1
ATOM 829 C C . ILE A 1 108 ? -3.157 -21.131 -7.838 1.00 79.50 108 ILE A C 1
ATOM 831 O O . ILE A 1 108 ? -3.830 -21.981 -7.259 1.00 79.50 108 ILE A O 1
ATOM 835 N N . ASP A 1 109 ? -2.739 -20.004 -7.255 1.00 83.25 109 ASP A N 1
ATOM 836 C CA . ASP A 1 109 ? -3.098 -19.571 -5.908 1.00 83.25 109 ASP A CA 1
ATOM 837 C C . ASP A 1 109 ? -2.613 -18.139 -5.636 1.00 83.25 109 ASP A C 1
ATOM 839 O O . ASP A 1 109 ? -1.747 -17.594 -6.322 1.00 83.25 109 ASP A O 1
ATOM 843 N N . ASP A 1 110 ? -3.143 -17.563 -4.559 1.00 84.31 110 ASP A N 1
ATOM 844 C CA . ASP A 1 110 ? -2.875 -16.186 -4.151 1.00 84.31 110 ASP A CA 1
ATOM 845 C C . ASP A 1 110 ? -1.504 -15.983 -3.468 1.00 84.31 110 ASP A C 1
ATOM 847 O O . ASP A 1 110 ? -1.165 -14.869 -3.087 1.00 84.31 110 ASP A O 1
ATOM 851 N N . SER A 1 111 ? -0.682 -17.030 -3.306 1.00 91.12 111 SER A N 1
ATOM 852 C CA . SER A 1 111 ? 0.673 -16.893 -2.732 1.00 91.12 111 SER A CA 1
ATOM 853 C C . SER A 1 111 ? 1.735 -16.546 -3.781 1.00 91.12 111 SER A C 1
ATOM 855 O O . SER A 1 111 ? 2.900 -16.307 -3.450 1.00 9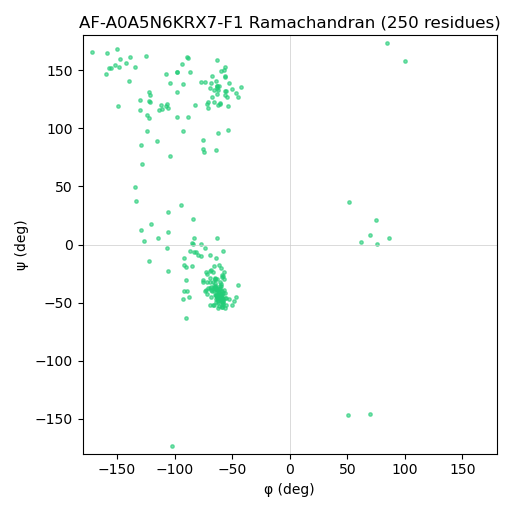1.12 111 SER A O 1
ATOM 857 N N . HIS A 1 112 ? 1.358 -16.524 -5.054 1.00 95.12 112 HIS A N 1
ATOM 858 C CA . HIS A 1 112 ? 2.188 -16.047 -6.146 1.00 95.12 112 HIS A CA 1
ATOM 859 C C . HIS A 1 112 ? 1.589 -14.745 -6.670 1.00 95.12 112 HIS A C 1
ATOM 861 O O . HIS A 1 112 ? 0.464 -14.742 -7.166 1.00 95.12 112 HIS A O 1
ATOM 867 N N . LYS A 1 113 ? 2.341 -13.653 -6.537 1.00 97.00 113 LYS A N 1
ATOM 868 C CA . LYS A 1 113 ? 1.888 -12.301 -6.861 1.00 97.00 113 LYS A CA 1
ATOM 869 C C . LYS A 1 113 ? 2.544 -11.787 -8.137 1.00 97.00 113 LYS A C 1
ATOM 871 O O . LYS A 1 113 ? 3.715 -12.082 -8.399 1.00 97.00 113 LYS A O 1
ATOM 876 N N . GLU A 1 114 ? 1.804 -10.987 -8.886 1.00 97.19 114 GLU A N 1
ATOM 877 C CA . GLU A 1 114 ? 2.299 -10.210 -10.017 1.00 97.19 114 GLU A CA 1
ATOM 878 C C . GLU A 1 114 ? 2.017 -8.735 -9.753 1.00 97.19 114 GLU A C 1
ATOM 880 O O . GLU A 1 114 ? 0.898 -8.375 -9.398 1.00 97.19 114 GLU A O 1
ATOM 885 N N . ILE A 1 115 ? 3.051 -7.909 -9.891 1.00 97.94 115 ILE A N 1
ATOM 886 C CA . ILE A 1 115 ? 2.956 -6.451 -9.883 1.00 97.94 115 ILE A CA 1
ATOM 887 C C . ILE A 1 115 ? 3.134 -6.018 -11.326 1.00 97.94 115 ILE A C 1
ATOM 889 O O . ILE A 1 115 ? 4.198 -6.249 -11.898 1.00 97.94 115 ILE A O 1
ATOM 893 N N . HIS A 1 116 ? 2.120 -5.400 -11.904 1.00 97.81 116 HIS A N 1
ATOM 894 C CA . HIS A 1 116 ? 2.165 -4.861 -13.253 1.00 97.81 116 HIS A CA 1
ATOM 895 C C . HIS A 1 116 ? 2.451 -3.371 -13.177 1.00 97.81 116 HIS A C 1
ATOM 897 O O . HIS A 1 116 ? 1.790 -2.665 -12.424 1.00 97.81 116 HIS A O 1
ATOM 903 N N . LEU A 1 117 ? 3.418 -2.888 -13.954 1.00 97.94 117 LEU A N 1
ATOM 904 C CA . LEU A 1 117 ? 3.781 -1.476 -14.052 1.00 97.94 117 LEU A CA 1
ATOM 905 C C . LEU A 1 117 ? 3.647 -1.020 -15.504 1.00 97.94 117 LEU A C 1
ATOM 907 O O . LEU A 1 117 ? 4.283 -1.594 -16.389 1.00 97.94 117 LEU A O 1
ATOM 911 N N . SER A 1 118 ? 2.843 0.023 -15.723 1.00 96.88 118 SER A N 1
ATOM 912 C CA . SER A 1 118 ? 2.567 0.559 -17.054 1.00 96.88 118 SER A CA 1
ATOM 913 C C . SER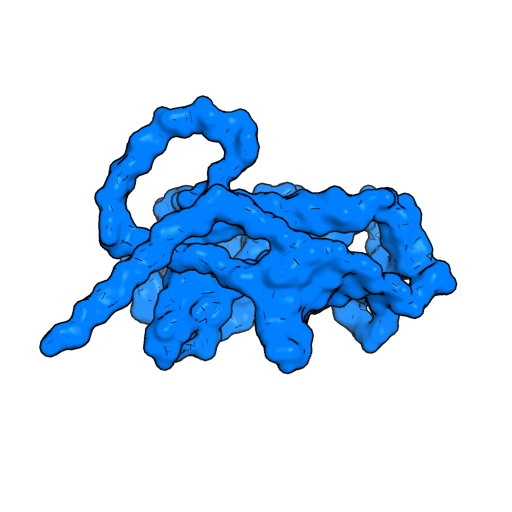 A 1 118 ? 3.790 1.275 -17.615 1.00 96.88 118 SER A C 1
ATOM 915 O O . SER A 1 118 ? 4.276 2.258 -17.042 1.00 96.88 118 SER A O 1
ATOM 917 N N . THR A 1 119 ? 4.265 0.839 -18.778 1.00 95.38 119 THR A N 1
ATOM 918 C CA . THR A 1 119 ? 5.343 1.531 -19.490 1.00 95.38 119 THR A CA 1
ATOM 919 C C . THR A 1 119 ? 4.934 2.932 -19.936 1.00 95.38 119 THR A C 1
ATOM 921 O O . THR A 1 119 ? 5.732 3.869 -19.845 1.00 95.38 119 THR A O 1
ATOM 924 N N . THR A 1 120 ? 3.668 3.110 -20.327 1.00 94.44 120 THR A N 1
ATOM 925 C CA . THR A 1 120 ? 3.101 4.418 -20.680 1.00 94.44 120 THR A CA 1
ATOM 926 C C . THR A 1 120 ? 3.197 5.384 -19.500 1.00 94.44 120 THR A C 1
ATOM 928 O O . THR A 1 120 ? 3.605 6.536 -19.663 1.00 94.44 120 THR A O 1
ATOM 931 N N . TYR A 1 121 ? 2.888 4.918 -18.285 1.00 95.12 121 TYR A N 1
ATOM 932 C CA . TYR A 1 121 ? 3.051 5.734 -17.086 1.00 95.12 121 TYR A CA 1
ATOM 933 C C . TYR A 1 121 ? 4.520 6.088 -16.825 1.00 95.12 121 TYR A C 1
ATOM 935 O O . TYR A 1 121 ? 4.830 7.260 -16.604 1.00 95.12 121 TYR A O 1
ATOM 943 N N . VAL A 1 122 ? 5.428 5.106 -16.898 1.00 94.69 122 VAL A N 1
ATOM 944 C CA . VAL A 1 122 ? 6.877 5.309 -16.711 1.00 94.69 122 VAL A CA 1
ATOM 945 C C . VAL A 1 122 ? 7.413 6.375 -17.668 1.00 94.69 122 VAL A C 1
ATOM 947 O O . VAL A 1 122 ? 8.118 7.292 -17.240 1.00 94.69 122 VAL A O 1
ATOM 950 N N . HIS A 1 123 ? 7.038 6.303 -18.945 1.00 92.19 123 HIS A N 1
ATOM 951 C CA . HIS A 1 123 ? 7.440 7.279 -19.952 1.00 92.19 123 HIS A CA 1
ATOM 952 C C . HIS A 1 123 ? 6.940 8.696 -19.617 1.00 92.19 123 HIS A C 1
ATOM 954 O O . HIS A 1 123 ? 7.710 9.659 -19.656 1.00 92.19 123 HIS A O 1
ATOM 960 N N . HIS A 1 124 ? 5.685 8.840 -19.178 1.00 90.88 124 HIS A N 1
ATOM 961 C CA . HIS A 1 124 ? 5.119 10.140 -18.804 1.00 90.88 124 HIS A CA 1
ATOM 962 C C . HIS A 1 124 ? 5.772 10.794 -17.576 1.00 90.88 124 HIS A C 1
ATOM 964 O O . HIS A 1 124 ? 5.655 12.009 -17.409 1.00 90.88 124 HIS A O 1
ATOM 970 N N . GLN A 1 125 ? 6.489 10.042 -16.735 1.00 89.56 125 GLN A N 1
ATOM 971 C CA . GLN A 1 125 ? 7.189 10.600 -15.572 1.00 89.56 125 GLN A CA 1
ATOM 972 C C . GLN A 1 125 ? 8.533 11.272 -15.910 1.00 89.56 125 GLN A C 1
ATOM 974 O O . GLN A 1 125 ? 9.099 11.952 -15.048 1.00 89.56 125 GLN A O 1
ATOM 979 N N . GLN A 1 126 ? 9.038 11.147 -17.145 1.00 80.00 126 GLN A N 1
ATOM 980 C CA . GLN A 1 126 ? 10.295 11.767 -17.601 1.00 80.00 126 GLN A CA 1
ATOM 981 C C . GLN A 1 126 ? 10.483 13.252 -17.234 1.00 80.00 126 GLN A C 1
ATOM 983 O O . GLN A 1 126 ? 11.559 13.605 -16.745 1.00 80.00 126 GLN A O 1
ATOM 988 N N . PRO A 1 127 ? 9.482 14.142 -17.397 1.00 74.19 127 PRO A N 1
ATOM 989 C CA . PRO A 1 127 ? 9.678 15.575 -17.170 1.00 74.19 127 PRO A CA 1
ATOM 990 C C . PRO A 1 127 ? 9.891 15.956 -15.696 1.00 74.19 127 PRO A C 1
ATOM 992 O O . PRO A 1 127 ? 10.190 17.112 -15.404 1.00 74.19 127 PRO A O 1
ATOM 995 N N . SER A 1 128 ? 9.694 15.025 -14.756 1.00 68.75 128 SER A N 1
ATOM 996 C CA . SER A 1 128 ? 9.576 15.329 -13.325 1.00 68.75 128 SER A CA 1
ATOM 997 C C . SER A 1 128 ? 10.910 15.445 -12.579 1.00 68.75 128 SER A C 1
ATOM 999 O O . SER A 1 128 ? 10.927 15.964 -11.465 1.00 68.75 128 SER A O 1
ATOM 1001 N N . GLY A 1 129 ? 12.015 14.922 -13.131 1.00 79.06 129 GLY A N 1
ATOM 1002 C CA . GLY A 1 129 ? 13.288 14.769 -12.406 1.00 79.06 129 GLY A CA 1
ATOM 1003 C C . GLY A 1 129 ? 13.217 13.832 -11.186 1.00 79.06 129 GLY A C 1
ATOM 1004 O O . GLY A 1 129 ? 14.216 13.657 -10.497 1.00 79.06 129 GLY A O 1
ATOM 1005 N N . ARG A 1 130 ? 12.051 13.220 -10.930 1.00 86.12 130 ARG A N 1
ATOM 1006 C CA . ARG A 1 130 ? 11.740 12.365 -9.774 1.00 86.12 130 ARG A CA 1
ATOM 1007 C C . ARG A 1 130 ? 11.321 10.955 -10.187 1.00 86.12 130 ARG A C 1
ATOM 1009 O O . ARG A 1 130 ? 10.743 10.230 -9.387 1.00 86.12 130 ARG A O 1
ATOM 1016 N N . LEU A 1 131 ? 11.622 10.552 -11.424 1.00 91.38 131 LEU A N 1
ATOM 1017 C CA . LEU A 1 131 ? 11.232 9.255 -11.985 1.00 91.38 131 LEU A CA 1
ATOM 1018 C C . LEU A 1 131 ? 11.562 8.091 -11.042 1.00 91.38 131 LEU A C 1
ATOM 1020 O O . LEU A 1 131 ? 10.707 7.252 -10.781 1.00 91.38 131 LEU A O 1
ATOM 1024 N N . GLN A 1 132 ? 12.790 8.052 -10.519 1.00 93.44 132 GLN A N 1
ATOM 1025 C CA . GLN A 1 132 ? 13.227 6.964 -9.650 1.00 93.44 132 GLN A CA 1
ATOM 1026 C C . GLN A 1 132 ? 12.383 6.878 -8.369 1.00 93.44 132 GLN A C 1
ATOM 1028 O O . GLN A 1 132 ? 11.987 5.790 -7.965 1.00 93.44 132 GLN A O 1
ATOM 1033 N N . GLU A 1 133 ? 12.089 8.019 -7.750 1.00 94.38 133 GLU A N 1
ATOM 1034 C CA . GLU A 1 133 ? 11.313 8.107 -6.509 1.00 94.38 133 GLU A CA 1
ATOM 1035 C C . GLU A 1 133 ? 9.829 7.824 -6.747 1.00 94.38 133 GLU A C 1
ATOM 1037 O O . GLU A 1 133 ? 9.204 7.148 -5.934 1.00 94.38 133 GLU A O 1
ATOM 1042 N N . GLU A 1 134 ? 9.273 8.301 -7.864 1.00 95.94 134 GLU A N 1
ATOM 1043 C CA . GLU A 1 134 ? 7.877 8.058 -8.226 1.00 95.94 134 GLU A CA 1
ATOM 1044 C C . GLU A 1 134 ? 7.639 6.577 -8.505 1.00 95.94 134 GLU A C 1
ATOM 1046 O O . GLU A 1 134 ? 6.772 5.969 -7.883 1.00 95.94 134 GLU A O 1
ATOM 1051 N N . ILE A 1 135 ? 8.449 5.971 -9.377 1.00 96.81 135 ILE A N 1
ATOM 1052 C CA . ILE A 1 135 ? 8.304 4.552 -9.703 1.00 96.81 135 ILE A CA 1
ATOM 1053 C C . ILE A 1 135 ? 8.618 3.683 -8.483 1.00 96.81 135 ILE A C 1
ATOM 1055 O O . ILE A 1 135 ? 7.909 2.709 -8.249 1.00 96.81 135 ILE A O 1
ATOM 1059 N N . TYR A 1 136 ? 9.601 4.045 -7.648 1.00 97.88 136 TYR A N 1
ATOM 1060 C CA . TYR A 1 136 ? 9.812 3.330 -6.388 1.00 97.88 136 TYR A CA 1
ATOM 1061 C C . TYR A 1 136 ? 8.593 3.437 -5.462 1.00 97.88 136 TYR A C 1
ATOM 1063 O O . TYR A 1 136 ? 8.155 2.425 -4.923 1.00 97.88 136 TYR A O 1
ATOM 1071 N N . GLY A 1 137 ? 7.994 4.623 -5.332 1.00 98.25 137 GLY A N 1
ATOM 1072 C CA . GLY A 1 137 ? 6.773 4.829 -4.555 1.00 98.25 137 GLY A CA 1
ATOM 1073 C C . GLY A 1 137 ? 5.587 4.005 -5.061 1.00 98.25 137 GLY A C 1
ATOM 1074 O O . GLY A 1 137 ? 4.886 3.401 -4.252 1.00 98.25 137 GLY A O 1
ATOM 1075 N N . VAL A 1 138 ? 5.392 3.927 -6.381 1.00 98.12 138 VAL A N 1
ATOM 1076 C CA . VAL A 1 138 ? 4.374 3.067 -7.009 1.00 98.12 138 VAL A CA 1
ATOM 1077 C C . VAL A 1 138 ? 4.647 1.591 -6.716 1.00 98.12 138 VAL A C 1
ATOM 1079 O O . VAL A 1 138 ? 3.746 0.875 -6.295 1.00 98.12 138 VAL A O 1
ATOM 1082 N N . ILE A 1 139 ? 5.894 1.129 -6.853 1.00 98.56 139 ILE A N 1
ATOM 1083 C CA . ILE A 1 139 ? 6.243 -0.259 -6.526 1.00 98.56 139 ILE A CA 1
ATOM 1084 C C . ILE A 1 139 ? 6.027 -0.556 -5.040 1.00 98.56 139 ILE A C 1
ATOM 1086 O O . ILE A 1 139 ? 5.533 -1.631 -4.724 1.00 98.56 139 ILE A O 1
ATOM 1090 N N . VAL A 1 140 ? 6.345 0.367 -4.126 1.00 98.69 140 VAL A N 1
ATOM 1091 C CA . VAL A 1 140 ? 6.054 0.204 -2.690 1.00 98.69 140 VAL A CA 1
ATOM 1092 C C . VAL A 1 140 ? 4.551 0.088 -2.444 1.00 98.69 140 VAL A C 1
ATOM 1094 O O . VAL A 1 140 ? 4.146 -0.807 -1.707 1.00 98.69 140 VAL A O 1
ATOM 1097 N N . HIS A 1 141 ? 3.733 0.932 -3.080 1.00 98.75 141 HIS A N 1
ATOM 1098 C CA . HIS A 1 141 ? 2.273 0.846 -3.003 1.00 98.75 141 HIS A CA 1
ATOM 1099 C C . HIS A 1 141 ? 1.782 -0.544 -3.435 1.00 98.75 141 HIS A C 1
ATOM 1101 O O . HIS A 1 141 ? 1.136 -1.243 -2.660 1.00 98.75 141 HIS A O 1
ATOM 1107 N N . GLU A 1 142 ? 2.157 -0.998 -4.630 1.00 98.69 142 GLU A N 1
ATOM 1108 C CA . GLU A 1 142 ? 1.723 -2.303 -5.137 1.00 98.69 142 GLU A CA 1
ATOM 1109 C C . GLU A 1 142 ? 2.268 -3.474 -4.309 1.00 98.69 142 GLU A C 1
ATOM 1111 O O . GLU A 1 142 ? 1.597 -4.492 -4.111 1.00 98.69 142 GLU A O 1
ATOM 1116 N N . MET A 1 143 ? 3.475 -3.323 -3.764 1.00 98.50 143 MET A N 1
ATOM 1117 C CA . MET A 1 143 ? 4.089 -4.311 -2.886 1.00 98.50 143 MET A CA 1
ATOM 1118 C C . MET A 1 143 ? 3.289 -4.504 -1.592 1.00 98.50 143 MET A C 1
ATOM 1120 O O . MET A 1 143 ? 3.270 -5.612 -1.049 1.00 98.50 143 MET A O 1
ATOM 1124 N N . VAL A 1 144 ? 2.584 -3.476 -1.104 1.00 98.56 144 VAL A N 1
ATOM 1125 C CA . VAL A 1 144 ? 1.688 -3.617 0.053 1.00 98.56 144 VAL A CA 1
ATOM 1126 C C . VAL A 1 144 ? 0.591 -4.631 -0.234 1.00 98.56 144 VAL A C 1
ATOM 1128 O O . VAL A 1 144 ? 0.386 -5.530 0.581 1.00 98.56 144 VAL A O 1
ATOM 1131 N N . HIS A 1 145 ? -0.036 -4.578 -1.409 1.00 98.12 145 HIS A N 1
ATOM 1132 C CA . HIS A 1 145 ? -1.103 -5.508 -1.802 1.00 98.12 145 HIS A CA 1
ATOM 1133 C C . HIS A 1 145 ? -0.644 -6.975 -1.862 1.00 98.12 145 HIS A C 1
ATOM 1135 O O . HIS A 1 145 ? -1.464 -7.892 -1.790 1.00 98.12 145 HIS A O 1
ATOM 1141 N N . CYS A 1 146 ? 0.668 -7.238 -1.929 1.00 97.12 146 CYS A N 1
ATOM 1142 C CA . CYS A 1 146 ? 1.205 -8.597 -1.831 1.00 97.12 146 CYS A CA 1
ATOM 1143 C C . CYS A 1 146 ? 1.056 -9.195 -0.423 1.00 97.12 146 CYS A C 1
ATOM 1145 O O . CYS A 1 146 ? 0.892 -10.410 -0.297 1.00 97.12 146 CYS A O 1
ATOM 1147 N N . TRP A 1 147 ? 1.116 -8.366 0.624 1.00 95.38 147 TRP A N 1
ATOM 1148 C CA . TRP A 1 147 ? 1.119 -8.812 2.022 1.00 95.38 147 TRP A CA 1
ATOM 1149 C C . TRP A 1 147 ? -0.001 -8.251 2.879 1.00 95.38 147 TRP A C 1
ATOM 1151 O O . TRP A 1 147 ? -0.192 -8.751 3.981 1.00 95.38 147 TRP A O 1
ATOM 1161 N N . GLN A 1 148 ? -0.722 -7.227 2.453 1.00 96.19 148 GLN A N 1
ATOM 1162 C CA . GLN A 1 148 ? -1.840 -6.695 3.212 1.00 96.19 148 GLN A CA 1
ATOM 1163 C C . GLN A 1 148 ? -2.952 -7.744 3.337 1.00 96.19 148 GLN A C 1
ATOM 1165 O O . GLN A 1 148 ? -3.257 -8.477 2.395 1.00 96.19 148 GLN A O 1
ATOM 1170 N N . HIS A 1 149 ? -3.582 -7.818 4.508 1.00 95.56 149 HIS A N 1
ATOM 1171 C CA . HIS A 1 149 ? -4.792 -8.614 4.666 1.00 95.56 149 HIS A CA 1
ATOM 1172 C C . HIS A 1 149 ? -5.991 -7.878 4.065 1.00 95.56 149 HIS A C 1
ATOM 1174 O O . HIS A 1 149 ? -6.172 -6.681 4.271 1.00 95.56 149 HIS A O 1
ATOM 1180 N N . SER A 1 150 ? -6.865 -8.625 3.398 1.00 94.69 150 SER A N 1
ATOM 1181 C CA . SER A 1 150 ? -8.190 -8.175 2.967 1.00 94.69 150 SER A CA 1
ATOM 1182 C C . SER A 1 150 ? -9.262 -9.129 3.498 1.00 94.69 150 SER A C 1
ATOM 1184 O O . SER A 1 150 ? -8.964 -10.248 3.924 1.00 94.69 150 SER A O 1
ATOM 1186 N N . CYS A 1 151 ? -10.521 -8.701 3.522 1.00 94.62 151 CYS A N 1
ATOM 1187 C CA . CYS A 1 151 ? -11.648 -9.564 3.864 1.00 94.62 151 CYS A CA 1
ATOM 1188 C C . CYS A 1 151 ? -12.916 -9.112 3.135 1.00 94.62 151 CYS A C 1
ATOM 1190 O O . CYS A 1 151 ? -12.953 -8.035 2.542 1.00 94.62 151 CYS A O 1
ATOM 1192 N N . ASP A 1 152 ? -13.953 -9.947 3.160 1.00 94.12 152 ASP A N 1
ATOM 1193 C CA . ASP A 1 152 ? -15.227 -9.611 2.532 1.00 94.12 152 ASP A CA 1
ATOM 1194 C C . ASP A 1 152 ? -15.865 -8.373 3.185 1.00 94.12 152 ASP A C 1
ATOM 1196 O O . ASP A 1 152 ? -15.933 -8.259 4.414 1.00 94.12 152 ASP A O 1
ATOM 1200 N N . GLY A 1 153 ? -16.320 -7.442 2.347 1.00 95.19 153 GLY A N 1
ATOM 1201 C CA . GLY A 1 153 ? -16.919 -6.176 2.765 1.00 95.19 153 GLY A CA 1
ATOM 1202 C C . GLY A 1 153 ? -15.943 -5.102 3.266 1.00 95.19 153 GLY A C 1
ATOM 1203 O O . GLY A 1 153 ? -16.412 -4.025 3.634 1.00 95.19 153 GLY A O 1
ATOM 1204 N N . ILE A 1 154 ? -14.623 -5.343 3.291 1.00 97.19 154 ILE A N 1
ATOM 1205 C CA . ILE A 1 154 ? -13.655 -4.296 3.661 1.00 97.19 154 ILE A CA 1
ATOM 1206 C C . ILE A 1 154 ? -13.705 -3.146 2.632 1.00 97.19 154 ILE A C 1
ATOM 1208 O O . ILE A 1 154 ? -13.719 -3.418 1.427 1.00 97.19 154 ILE A O 1
ATOM 1212 N N . PRO A 1 155 ? -13.731 -1.865 3.049 1.00 97.94 155 PRO A N 1
ATOM 1213 C CA . PRO A 1 155 ? -13.768 -0.754 2.104 1.00 97.94 155 PRO A CA 1
ATOM 1214 C C . PRO A 1 155 ? -12.510 -0.711 1.234 1.00 97.94 155 PRO A C 1
ATOM 1216 O O . PRO A 1 155 ? -11.393 -0.708 1.751 1.00 97.94 155 PRO A O 1
ATOM 1219 N N . GLY A 1 156 ? -12.686 -0.619 -0.088 1.00 98.12 156 GLY A N 1
ATOM 1220 C CA . GLY A 1 156 ? -11.565 -0.547 -1.033 1.00 98.12 156 GLY A CA 1
ATOM 1221 C C . GLY A 1 156 ? -10.625 0.624 -0.742 1.00 98.12 156 GLY A C 1
ATOM 1222 O O . GLY A 1 156 ? -9.413 0.454 -0.749 1.00 98.12 156 GLY A O 1
ATOM 1223 N N . GLY A 1 157 ? -11.157 1.788 -0.357 1.00 98.50 157 GLY A N 1
ATOM 1224 C CA . GLY A 1 157 ? -10.311 2.923 0.007 1.00 98.50 157 GLY A CA 1
ATOM 1225 C C . GLY A 1 157 ? -9.515 2.735 1.303 1.00 98.50 157 GLY A C 1
ATOM 1226 O O . GLY A 1 157 ? -8.466 3.348 1.464 1.00 98.50 157 GLY A O 1
ATOM 1227 N N . LEU A 1 158 ? -9.923 1.842 2.212 1.00 98.69 158 LEU A N 1
ATOM 1228 C CA . LEU A 1 158 ? -9.050 1.454 3.322 1.00 98.69 158 LEU A CA 1
ATOM 1229 C C . LEU A 1 158 ? -7.879 0.593 2.831 1.00 98.69 158 LEU A C 1
ATOM 1231 O O . LEU A 1 158 ? -6.764 0.764 3.317 1.00 98.69 158 LEU A O 1
ATOM 1235 N N . ILE A 1 159 ? -8.110 -0.295 1.858 1.00 98.56 159 ILE A N 1
ATOM 1236 C CA . ILE A 1 159 ? -7.048 -1.103 1.240 1.00 98.56 159 ILE A CA 1
ATOM 1237 C C . ILE A 1 159 ? -6.026 -0.194 0.545 1.00 98.56 159 ILE A C 1
ATOM 1239 O O . ILE A 1 159 ? -4.861 -0.178 0.938 1.00 98.56 159 ILE A O 1
ATOM 1243 N N . GLU A 1 160 ? -6.484 0.668 -0.363 1.00 98.69 160 GLU A N 1
ATOM 1244 C CA . GLU A 1 160 ? -5.632 1.651 -1.052 1.00 98.69 160 GLU A CA 1
ATOM 1245 C C . GLU A 1 160 ? -4.954 2.634 -0.083 1.00 98.69 160 GLU A C 1
ATOM 1247 O O . GLU A 1 160 ? -3.798 3.018 -0.254 1.00 98.69 160 GLU A O 1
ATOM 1252 N N . GLY A 1 161 ? -5.665 3.041 0.971 1.00 98.69 161 GLY A N 1
ATOM 1253 C CA . GLY A 1 161 ? -5.146 3.946 1.991 1.00 98.69 161 GLY A CA 1
ATOM 1254 C C . GLY A 1 161 ? -3.998 3.358 2.804 1.00 98.69 161 GLY A C 1
ATOM 1255 O O . GLY A 1 161 ? -3.062 4.076 3.144 1.00 98.69 161 GLY A O 1
ATOM 1256 N N . VAL A 1 162 ? -4.042 2.059 3.115 1.00 98.81 162 VAL A N 1
ATOM 1257 C CA . VAL A 1 162 ? -2.936 1.361 3.792 1.00 98.81 162 VAL A CA 1
ATOM 1258 C C . VAL A 1 162 ? -1.726 1.248 2.865 1.00 98.81 162 VAL A C 1
ATOM 1260 O O . VAL A 1 162 ? -0.602 1.453 3.327 1.00 98.81 162 VAL A O 1
ATOM 1263 N N . ALA A 1 163 ? -1.937 0.990 1.571 1.00 98.81 163 ALA A N 1
ATOM 1264 C CA . ALA A 1 163 ? -0.861 0.973 0.584 1.00 98.81 163 ALA A CA 1
ATOM 1265 C C . ALA A 1 163 ? -0.123 2.321 0.515 1.00 98.81 163 ALA A C 1
ATOM 1267 O O . ALA A 1 163 ? 1.100 2.387 0.684 1.00 98.81 163 ALA A O 1
ATOM 1268 N N . ASP A 1 164 ? -0.871 3.421 0.407 1.00 98.75 164 ASP A N 1
ATOM 1269 C CA . ASP A 1 164 ? -0.290 4.764 0.407 1.00 98.75 164 ASP A CA 1
ATOM 1270 C C . ASP A 1 164 ? 0.219 5.219 1.782 1.00 98.75 164 ASP A C 1
ATOM 1272 O O . ASP A 1 164 ? 1.131 6.043 1.851 1.00 98.75 164 ASP A O 1
ATOM 1276 N N . PHE A 1 165 ? -0.289 4.661 2.884 1.00 98.75 165 PHE A N 1
ATOM 1277 C CA . PHE A 1 165 ? 0.287 4.874 4.210 1.00 98.75 165 PHE A CA 1
ATOM 1278 C C . PHE A 1 165 ? 1.711 4.315 4.287 1.00 98.75 165 PHE A C 1
ATOM 1280 O O . PHE A 1 165 ? 2.607 5.013 4.751 1.00 98.75 165 PHE A O 1
ATOM 1287 N N . VAL A 1 166 ? 1.971 3.104 3.786 1.00 98.69 166 VAL A N 1
ATOM 1288 C CA . VAL A 1 166 ? 3.343 2.561 3.759 1.00 98.69 166 VAL A CA 1
ATOM 1289 C C . VAL A 1 166 ? 4.242 3.401 2.854 1.00 98.69 166 VAL A C 1
ATOM 1291 O O . VAL A 1 166 ? 5.343 3.771 3.263 1.00 98.69 166 VAL A O 1
ATOM 1294 N N . ARG A 1 167 ? 3.756 3.791 1.667 1.00 98.50 167 ARG A N 1
ATOM 1295 C CA . ARG A 1 167 ? 4.471 4.714 0.770 1.00 98.50 167 ARG A CA 1
ATOM 1296 C C . ARG A 1 167 ? 4.807 6.043 1.463 1.00 98.50 167 ARG A C 1
ATOM 1298 O O . ARG A 1 167 ? 5.922 6.548 1.326 1.00 98.50 167 ARG A O 1
ATOM 1305 N N . LEU A 1 168 ? 3.871 6.593 2.239 1.00 98.31 168 LEU A N 1
ATOM 1306 C CA . LEU A 1 168 ? 4.073 7.798 3.044 1.00 98.31 168 LEU A CA 1
ATOM 1307 C C . LEU A 1 168 ? 5.166 7.593 4.101 1.00 98.31 168 LEU A C 1
ATOM 1309 O O . LEU A 1 168 ? 6.062 8.428 4.220 1.00 98.31 168 LEU A O 1
ATOM 1313 N N . LYS A 1 169 ? 5.123 6.479 4.842 1.00 97.94 169 LYS A N 1
ATOM 1314 C CA . LYS A 1 169 ? 6.108 6.145 5.887 1.00 97.94 169 LYS A CA 1
ATOM 1315 C C . LYS A 1 169 ? 7.512 5.906 5.325 1.00 97.94 169 LYS A C 1
ATOM 1317 O O . LYS A 1 169 ? 8.478 6.240 6.006 1.00 97.94 169 LYS A O 1
ATOM 1322 N N . ALA A 1 170 ? 7.617 5.427 4.085 1.00 97.00 170 ALA A N 1
ATOM 1323 C CA . ALA A 1 170 ? 8.871 5.305 3.340 1.00 97.00 170 ALA A CA 1
ATOM 1324 C C . ALA A 1 170 ? 9.426 6.660 2.836 1.00 97.00 170 ALA A C 1
ATOM 1326 O O . ALA A 1 170 ? 10.495 6.710 2.232 1.00 97.00 170 ALA A O 1
ATOM 1327 N N . GLY A 1 171 ? 8.718 7.777 3.058 1.00 97.19 171 GLY A N 1
ATOM 1328 C CA . GLY A 1 171 ? 9.140 9.106 2.601 1.00 97.19 171 GLY A CA 1
ATOM 1329 C C . GLY A 1 171 ? 8.949 9.335 1.098 1.00 97.19 171 GLY A C 1
ATOM 1330 O O . GLY A 1 171 ? 9.582 10.220 0.526 1.00 97.19 171 GLY A O 1
ATOM 1331 N N . LEU A 1 172 ? 8.078 8.552 0.455 1.00 96.62 172 LEU A N 1
ATOM 1332 C CA . LEU A 1 172 ? 7.865 8.540 -0.997 1.00 96.62 172 LEU A CA 1
ATOM 1333 C C . LEU A 1 172 ? 6.558 9.228 -1.408 1.00 96.62 172 LEU A C 1
ATOM 1335 O O . LEU A 1 172 ? 5.966 8.883 -2.435 1.00 96.62 172 LEU A O 1
ATOM 1339 N N . SER A 1 173 ? 6.084 10.189 -0.612 1.00 95.00 173 SER A N 1
ATOM 1340 C CA . SER A 1 173 ? 4.908 10.984 -0.962 1.00 95.00 173 SER A CA 1
ATOM 1341 C C . SER A 1 173 ? 5.200 11.901 -2.168 1.00 95.00 173 SER A C 1
ATOM 1343 O O . SER A 1 173 ? 6.169 12.674 -2.166 1.00 95.00 173 SER A O 1
ATOM 1345 N N . PRO A 1 174 ? 4.372 11.848 -3.225 1.00 93.44 174 PRO A N 1
ATOM 1346 C CA . PRO A 1 174 ? 4.411 12.804 -4.322 1.00 93.44 174 PRO A CA 1
ATOM 1347 C C . PRO A 1 174 ? 4.226 14.259 -3.861 1.00 93.44 174 PRO A C 1
ATOM 1349 O O . PRO A 1 174 ? 3.473 14.518 -2.922 1.00 93.44 174 PRO A O 1
ATOM 1352 N N . PRO A 1 175 ? 4.804 15.255 -4.567 1.00 91.50 175 PRO A N 1
ATOM 1353 C CA . PRO A 1 175 ? 4.684 16.672 -4.196 1.00 91.50 175 PRO A CA 1
ATOM 1354 C C . PRO A 1 175 ? 3.250 17.201 -4.120 1.00 91.50 175 PRO A C 1
ATOM 1356 O O . PRO A 1 175 ? 2.984 18.190 -3.443 1.00 91.50 175 PRO A O 1
ATOM 1359 N N . HIS A 1 176 ? 2.341 16.599 -4.886 1.00 91.56 176 HIS A N 1
ATOM 1360 C CA . HIS A 1 176 ? 0.955 17.039 -4.973 1.00 91.56 176 HIS A CA 1
ATOM 1361 C C . HIS A 1 176 ? 0.086 16.486 -3.838 1.00 91.56 176 HIS A C 1
ATOM 1363 O O . HIS A 1 176 ? -1.076 16.885 -3.742 1.00 91.56 176 HIS A O 1
ATOM 1369 N N . TRP A 1 177 ? 0.622 15.588 -3.001 1.00 96.56 177 TRP A N 1
ATOM 1370 C CA . TRP A 1 177 ? -0.115 15.038 -1.874 1.00 96.56 177 TRP A CA 1
ATOM 1371 C C . TRP A 1 177 ? -0.382 16.093 -0.802 1.00 96.56 177 TRP A C 1
ATOM 1373 O O . TRP A 1 177 ? 0.473 16.927 -0.498 1.00 96.56 177 TRP A O 1
ATOM 1383 N N . LYS A 1 178 ? -1.586 16.072 -0.228 1.00 95.88 178 LYS A N 1
ATOM 1384 C CA . LYS A 1 178 ? -2.033 17.051 0.766 1.00 95.88 178 LYS A CA 1
ATOM 1385 C C . LYS A 1 178 ? -2.826 16.376 1.872 1.00 95.88 178 LYS A C 1
ATOM 1387 O O . LYS A 1 178 ? -3.657 15.511 1.624 1.00 95.88 178 LYS A O 1
ATOM 1392 N N . LYS A 1 179 ? -2.604 16.844 3.101 1.00 96.31 179 LYS A N 1
ATOM 1393 C CA . LYS A 1 179 ? -3.457 16.515 4.244 1.00 96.31 179 LYS A CA 1
ATOM 1394 C C . LYS A 1 179 ? -4.788 17.235 4.071 1.00 96.31 179 LYS A C 1
ATOM 1396 O O . LYS A 1 179 ? -4.820 18.465 4.047 1.00 96.31 179 LYS A O 1
ATOM 1401 N N . GLU A 1 180 ? -5.870 16.483 3.948 1.00 94.69 180 GLU A N 1
ATOM 1402 C CA . GLU A 1 180 ? -7.208 17.031 3.762 1.00 94.69 180 GLU A CA 1
ATOM 1403 C C . GLU A 1 180 ? -8.277 16.154 4.415 1.00 94.69 180 GLU A C 1
ATOM 1405 O O . GLU A 1 180 ? -8.067 14.977 4.677 1.00 94.69 180 GLU A O 1
ATOM 1410 N N . HIS A 1 181 ? -9.443 16.748 4.665 1.00 93.88 181 HIS A N 1
ATOM 1411 C CA . HIS A 1 181 ? -10.588 16.104 5.312 1.00 93.88 181 HIS A CA 1
ATOM 1412 C C . HIS A 1 181 ? -11.878 16.429 4.529 1.00 93.88 181 HIS A C 1
ATOM 1414 O O . HIS A 1 181 ? -12.867 16.940 5.052 1.00 93.88 181 HIS A O 1
ATOM 1420 N N . SER A 1 182 ? -11.865 16.245 3.211 1.00 91.75 182 SER A N 1
ATOM 1421 C CA . SER A 1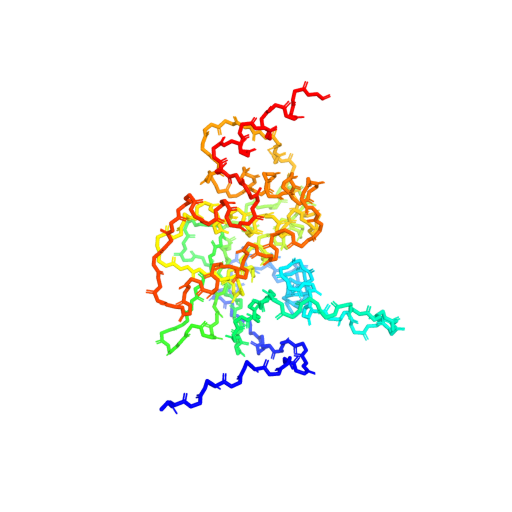 182 ? -13.075 16.369 2.389 1.00 91.75 182 SER A CA 1
ATOM 1422 C C . SER A 1 182 ? -13.680 14.985 2.123 1.00 91.75 182 SER A C 1
ATOM 1424 O O . SER A 1 182 ? -12.966 14.001 2.057 1.00 91.75 182 SER A O 1
ATOM 1426 N N . GLY A 1 183 ? -15.002 14.864 1.993 1.00 93.75 183 GLY A N 1
ATOM 1427 C CA . GLY A 1 183 ? -15.616 13.565 1.684 1.00 93.75 183 GLY A CA 1
ATOM 1428 C C . GLY A 1 183 ? -15.545 12.530 2.821 1.00 93.75 183 GLY A C 1
ATOM 1429 O O . GLY A 1 183 ? -15.719 12.868 3.996 1.00 93.75 183 GLY A O 1
ATOM 1430 N N . LYS A 1 184 ? -15.399 11.253 2.445 1.00 95.75 184 LYS A N 1
ATOM 1431 C CA . LYS A 1 184 ? -15.445 10.098 3.355 1.00 95.75 184 LYS A CA 1
ATOM 1432 C C . LYS A 1 184 ? -14.040 9.646 3.749 1.00 95.75 184 LYS A C 1
ATOM 1434 O O . LYS A 1 184 ? -13.132 9.695 2.933 1.00 95.75 184 LYS A O 1
ATOM 1439 N N . TRP A 1 185 ? -13.914 9.111 4.963 1.00 97.06 185 TRP A N 1
ATOM 1440 C CA . TRP A 1 185 ? -12.653 8.618 5.525 1.00 97.06 185 TRP A CA 1
ATOM 1441 C C . TRP A 1 185 ? -11.967 7.537 4.664 1.00 97.06 185 TRP A C 1
ATOM 1443 O O . TRP A 1 185 ? -10.740 7.438 4.660 1.00 97.06 185 TRP A O 1
ATOM 1453 N N . ASP A 1 186 ? -12.744 6.741 3.923 1.00 97.00 186 ASP A N 1
ATOM 1454 C CA . ASP A 1 186 ? -12.311 5.667 3.023 1.00 97.00 186 ASP A CA 1
ATOM 1455 C C . ASP A 1 186 ? -12.178 6.142 1.566 1.00 97.00 186 ASP A C 1
ATOM 1457 O O . ASP A 1 186 ? -12.451 5.396 0.630 1.00 97.00 186 ASP A O 1
ATOM 1461 N N . GLY A 1 187 ? -11.763 7.394 1.357 1.00 97.44 187 GLY A N 1
ATOM 1462 C CA . GLY A 1 187 ? -11.502 7.951 0.025 1.00 97.44 187 GLY A CA 1
ATOM 1463 C C . GLY A 1 187 ? -10.349 7.288 -0.744 1.00 97.44 187 GLY A C 1
ATOM 1464 O O . GLY A 1 187 ? -10.218 7.528 -1.943 1.00 97.44 187 GLY A O 1
ATOM 1465 N N . GLY A 1 188 ? -9.537 6.447 -0.094 1.00 97.62 188 GLY A N 1
ATOM 1466 C CA . GLY A 1 188 ? -8.400 5.781 -0.725 1.00 97.62 188 GLY A CA 1
ATOM 1467 C C . GLY A 1 188 ? -7.139 6.628 -0.751 1.00 97.62 188 GLY A C 1
ATOM 1468 O O . GLY A 1 188 ? -7.150 7.813 -0.410 1.00 97.62 188 GLY A O 1
ATOM 1469 N N . TYR A 1 189 ? -6.046 6.007 -1.185 1.00 98.00 189 TYR A N 1
ATOM 1470 C CA . TYR A 1 189 ? -4.792 6.685 -1.503 1.00 98.00 189 TYR A CA 1
ATOM 1471 C C . TYR A 1 189 ? -4.296 7.622 -0.379 1.00 98.00 189 TYR A C 1
ATOM 1473 O O . TYR A 1 189 ? -4.542 7.384 0.808 1.00 98.00 189 TYR A O 1
ATOM 1481 N N . GLN A 1 190 ? -3.642 8.731 -0.744 1.00 97.38 190 GLN A N 1
ATOM 1482 C CA . GLN A 1 190 ? -3.201 9.801 0.162 1.00 97.38 190 GLN A CA 1
ATOM 1483 C C . GLN A 1 190 ? -4.250 10.234 1.202 1.00 97.38 190 GLN A C 1
ATOM 1485 O O . GLN A 1 190 ? -3.898 10.585 2.328 1.00 97.38 190 GLN A O 1
ATOM 1490 N N . HIS A 1 191 ? -5.532 10.221 0.826 1.00 97.38 191 HIS A N 1
ATOM 1491 C CA . HIS A 1 191 ? -6.620 10.756 1.632 1.00 97.38 191 HIS A CA 1
ATOM 1492 C C . HIS A 1 191 ? -6.790 9.924 2.903 1.00 97.38 191 HIS A C 1
ATOM 1494 O O . HIS A 1 191 ? -6.720 10.432 4.025 1.00 97.38 191 HIS A O 1
ATOM 1500 N N . THR A 1 192 ? -6.910 8.612 2.722 1.00 98.56 192 THR A N 1
ATOM 1501 C CA . THR A 1 192 ? -6.958 7.662 3.830 1.00 98.56 192 THR A CA 1
ATOM 1502 C C . THR A 1 192 ? -5.566 7.450 4.445 1.00 98.56 192 THR A C 1
ATOM 1504 O O . THR A 1 192 ? -5.461 7.271 5.655 1.00 98.56 192 THR A O 1
ATOM 1507 N N . ALA A 1 193 ? -4.474 7.557 3.683 1.00 98.62 193 ALA A N 1
ATOM 1508 C CA . ALA A 1 193 ? -3.116 7.409 4.215 1.00 98.62 193 ALA A CA 1
ATOM 1509 C C . ALA A 1 193 ? -2.772 8.444 5.301 1.00 98.62 193 ALA A C 1
ATOM 1511 O O . ALA A 1 193 ? -2.256 8.086 6.362 1.00 98.62 193 ALA A O 1
ATOM 1512 N N . TYR A 1 194 ? -3.097 9.724 5.090 1.00 98.62 194 TYR A N 1
ATOM 1513 C CA . TYR A 1 194 ? -2.854 10.756 6.103 1.00 98.62 194 TYR A CA 1
ATOM 1514 C C . TYR A 1 194 ? -3.759 10.623 7.330 1.00 98.62 194 TYR A C 1
ATOM 1516 O O . TYR A 1 194 ? -3.347 10.979 8.437 1.00 98.62 194 TYR A O 1
ATOM 1524 N N . PHE A 1 195 ? -4.966 10.081 7.162 1.00 98.69 195 PHE A N 1
ATOM 1525 C CA . PHE A 1 195 ? -5.816 9.711 8.290 1.00 98.69 195 PHE A CA 1
ATOM 1526 C C . PHE A 1 195 ? -5.176 8.616 9.145 1.00 98.69 195 PHE A C 1
ATOM 1528 O O . PHE A 1 195 ? -5.128 8.733 10.368 1.00 98.69 195 PHE A O 1
ATOM 1535 N N . LEU A 1 196 ? -4.643 7.575 8.501 1.00 98.69 196 LEU A N 1
ATOM 1536 C CA . LEU A 1 196 ? -3.945 6.475 9.166 1.00 98.69 196 LEU A CA 1
ATOM 1537 C C . LEU A 1 196 ? -2.667 6.959 9.873 1.00 98.69 196 LEU A C 1
ATOM 1539 O O . LEU A 1 196 ? -2.412 6.560 11.009 1.00 98.69 196 LEU A O 1
ATOM 1543 N N . GLU A 1 197 ? -1.914 7.885 9.266 1.00 98.62 197 GLU A N 1
ATOM 1544 C CA . GLU A 1 197 ? -0.788 8.566 9.925 1.00 98.62 197 GLU A CA 1
ATOM 1545 C C . GLU A 1 197 ? -1.234 9.318 11.184 1.00 98.62 197 GLU A C 1
ATOM 1547 O O . GLU A 1 197 ? -0.607 9.198 12.242 1.00 98.62 197 GLU A O 1
ATOM 1552 N N . TRP A 1 198 ? -2.337 10.065 11.104 1.00 98.38 198 TRP A N 1
ATOM 1553 C CA . TRP A 1 198 ? -2.885 10.755 12.265 1.00 98.38 198 TRP A CA 1
ATOM 1554 C C . TRP A 1 198 ? -3.329 9.776 13.357 1.00 98.38 198 TRP A C 1
ATOM 1556 O O . TRP A 1 198 ? -2.999 9.992 14.526 1.00 98.38 198 TRP A O 1
ATOM 1566 N N . LEU A 1 199 ? -4.003 8.680 13.001 1.00 98.38 199 LEU A N 1
ATOM 1567 C CA . LEU A 1 199 ? -4.383 7.636 13.954 1.00 98.38 199 LEU A CA 1
ATOM 1568 C C . LEU A 1 199 ? -3.157 7.066 14.665 1.00 98.38 199 LEU A C 1
ATOM 1570 O O . LEU A 1 199 ? -3.152 6.988 15.891 1.00 98.38 199 LEU A O 1
ATOM 1574 N N 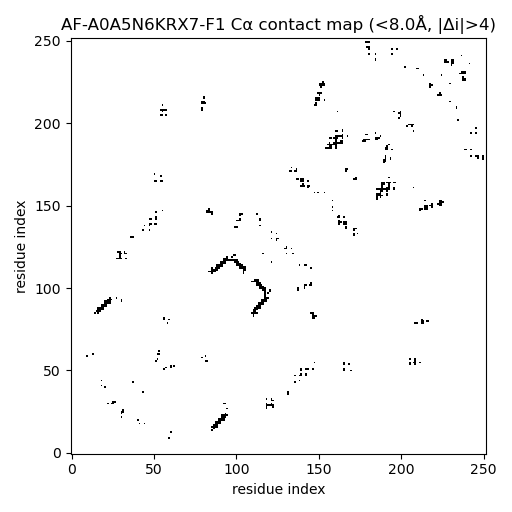. GLU A 1 200 ? -2.091 6.744 13.933 1.00 97.12 200 GLU A N 1
ATOM 1575 C CA . GLU A 1 200 ? -0.848 6.252 14.532 1.00 97.12 200 GLU A CA 1
ATOM 1576 C C . GLU A 1 200 ? -0.220 7.279 15.486 1.00 97.12 200 GLU A C 1
ATOM 1578 O O . GLU A 1 200 ? 0.244 6.920 16.568 1.00 97.12 200 GLU A O 1
ATOM 1583 N N . SER A 1 201 ? -0.283 8.572 15.153 1.00 97.25 201 SER A N 1
ATOM 1584 C CA . SER A 1 201 ? 0.197 9.638 16.044 1.00 97.25 201 SER A CA 1
ATOM 1585 C C . SER A 1 201 ? -0.612 9.760 17.347 1.00 97.25 201 SER A C 1
ATOM 1587 O O . SER A 1 201 ? -0.072 10.183 18.370 1.00 97.25 201 SER A O 1
ATOM 1589 N N . LYS A 1 202 ? -1.903 9.401 17.323 1.00 97.38 202 LYS A N 1
ATOM 1590 C CA . LYS A 1 202 ? -2.829 9.518 18.462 1.00 97.38 202 LYS A CA 1
ATOM 1591 C C . LYS A 1 202 ? -2.895 8.264 19.325 1.00 97.38 202 LYS A C 1
ATOM 1593 O O . LYS A 1 202 ? -2.974 8.378 20.544 1.00 97.38 202 LYS A O 1
ATOM 1598 N N . TYR A 1 203 ? -2.878 7.095 18.697 1.00 96.19 203 TYR A N 1
ATOM 1599 C CA . TYR A 1 203 ? -3.089 5.794 19.335 1.00 96.19 203 TYR A CA 1
ATOM 1600 C C . TYR A 1 203 ? -1.795 4.979 19.476 1.00 96.19 203 TYR A C 1
ATOM 1602 O O . TYR A 1 203 ? -1.794 3.920 20.104 1.00 96.19 203 TYR A O 1
ATOM 1610 N N . GLY A 1 204 ? -0.681 5.505 18.961 1.00 94.50 204 GLY A N 1
ATOM 1611 C CA . GLY A 1 204 ? 0.657 4.947 19.105 1.00 94.50 204 GLY A CA 1
ATOM 1612 C C . GLY A 1 204 ? 1.123 4.164 17.879 1.00 94.50 204 GLY A C 1
ATOM 1613 O O . GLY A 1 204 ? 0.325 3.672 17.075 1.00 94.50 204 GLY A O 1
ATOM 1614 N N . ALA A 1 205 ? 2.448 4.034 17.764 1.00 91.62 205 ALA A N 1
ATOM 1615 C CA . ALA A 1 205 ? 3.100 3.246 16.723 1.00 91.62 205 ALA A CA 1
ATOM 1616 C C . ALA A 1 205 ? 2.549 1.808 16.683 1.00 91.62 205 ALA A C 1
ATOM 1618 O O . ALA A 1 205 ? 2.302 1.201 17.727 1.00 91.62 205 ALA A O 1
ATOM 1619 N N . GLY A 1 206 ? 2.341 1.276 15.475 1.00 91.38 206 GLY A N 1
ATOM 1620 C CA . GLY A 1 206 ? 1.738 -0.048 15.273 1.00 91.38 206 GLY A CA 1
ATOM 1621 C C . GLY A 1 206 ? 0.205 -0.047 15.246 1.00 91.38 206 GLY A C 1
ATOM 1622 O O . GLY A 1 206 ? -0.407 -1.108 15.152 1.00 91.38 206 GLY A O 1
ATOM 1623 N N . SER A 1 207 ? -0.447 1.121 15.285 1.00 95.69 207 SER A N 1
ATOM 1624 C CA . SER A 1 207 ? -1.905 1.218 15.097 1.00 95.69 207 S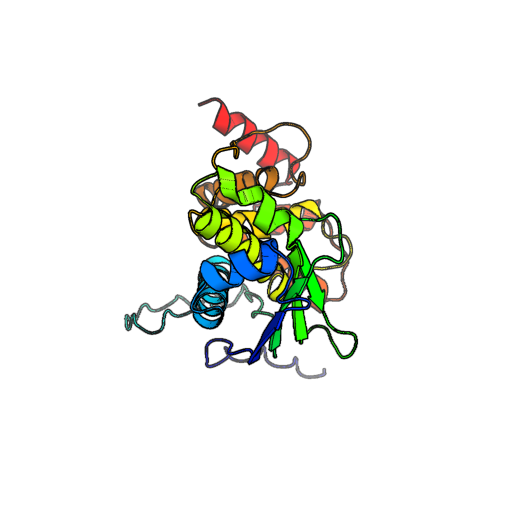ER A CA 1
ATOM 1625 C C . SER A 1 207 ? -2.353 0.637 13.751 1.00 95.69 207 SER A C 1
ATOM 1627 O O . SER A 1 207 ? -3.335 -0.104 13.697 1.00 95.69 207 SER A O 1
ATOM 1629 N N . VAL A 1 208 ? -1.606 0.908 12.674 1.00 97.19 208 VAL A N 1
ATOM 1630 C CA . VAL A 1 208 ? -1.916 0.374 11.337 1.00 97.19 208 VAL A CA 1
ATOM 1631 C C . VAL A 1 208 ? -1.554 -1.113 11.214 1.00 97.19 208 VAL A C 1
ATOM 1633 O O . VAL A 1 208 ? -2.292 -1.859 10.573 1.00 97.19 208 VAL A O 1
ATOM 1636 N N . GLU A 1 209 ? -0.509 -1.591 11.905 1.00 94.88 209 GLU A N 1
ATOM 1637 C CA . GLU A 1 209 ? -0.231 -3.035 12.045 1.00 94.88 209 GLU A CA 1
ATOM 1638 C C . GLU A 1 209 ? -1.425 -3.757 12.689 1.00 94.88 209 GLU A C 1
ATOM 1640 O O . GLU A 1 209 ? -1.911 -4.753 12.152 1.00 94.88 209 GLU A O 1
ATOM 1645 N N . LYS A 1 210 ? -1.943 -3.240 13.813 1.00 94.94 210 LYS A N 1
ATOM 1646 C CA . LYS A 1 210 ? -3.108 -3.819 14.505 1.00 94.94 210 LYS A CA 1
ATOM 1647 C C . LYS A 1 210 ? -4.352 -3.816 13.623 1.00 94.94 210 LYS A C 1
ATOM 1649 O O . LYS A 1 210 ? -5.080 -4.807 13.605 1.00 94.94 210 LYS A O 1
ATOM 1654 N N . LEU A 1 211 ? -4.571 -2.733 12.876 1.00 97.06 211 LEU A N 1
ATOM 1655 C CA . LEU A 1 211 ? -5.653 -2.627 11.901 1.00 97.06 211 LEU A CA 1
ATOM 1656 C C . LEU A 1 211 ? -5.538 -3.730 10.838 1.00 97.06 211 LEU A C 1
ATOM 1658 O O . LEU A 1 211 ? -6.474 -4.512 10.668 1.00 97.06 211 LEU A O 1
ATOM 1662 N N . ASN A 1 212 ? -4.382 -3.848 10.178 1.00 97.25 212 ASN A N 1
ATOM 1663 C CA . ASN A 1 212 ? -4.118 -4.876 9.168 1.00 97.25 212 ASN A CA 1
ATOM 1664 C C . ASN A 1 212 ? -4.272 -6.300 9.742 1.00 97.25 212 ASN A C 1
ATOM 1666 O O . ASN A 1 212 ? -4.919 -7.162 9.145 1.00 97.25 212 ASN A O 1
ATOM 1670 N N . ALA A 1 213 ? -3.756 -6.545 10.947 1.00 93.94 213 ALA A N 1
ATOM 1671 C CA . ALA A 1 213 ? -3.905 -7.820 11.643 1.00 93.94 213 ALA A CA 1
ATOM 1672 C C . ALA A 1 213 ? -5.375 -8.171 11.930 1.00 93.94 213 ALA A C 1
ATOM 1674 O O . ALA A 1 213 ? -5.780 -9.324 11.756 1.00 93.94 213 ALA A O 1
ATOM 1675 N N . HIS A 1 214 ? -6.187 -7.193 12.340 1.00 94.62 214 HIS A N 1
ATOM 1676 C CA . HIS A 1 214 ? -7.606 -7.398 12.625 1.00 94.62 214 HIS A CA 1
ATOM 1677 C C . HIS A 1 214 ? -8.391 -7.775 11.359 1.00 94.62 214 HIS A C 1
ATOM 1679 O O . HIS A 1 214 ? -9.251 -8.656 11.415 1.00 94.62 214 HIS A O 1
ATOM 1685 N N . ILE A 1 215 ? -8.048 -7.200 10.198 1.00 95.69 215 ILE A N 1
ATOM 1686 C CA . ILE A 1 215 ? -8.606 -7.619 8.898 1.00 95.69 215 ILE A CA 1
ATOM 1687 C C . ILE A 1 215 ? -8.291 -9.101 8.635 1.00 95.69 215 ILE A C 1
ATOM 1689 O O . ILE A 1 215 ? -9.185 -9.886 8.306 1.00 95.69 215 ILE A O 1
ATOM 1693 N N . GLY A 1 216 ? -7.042 -9.517 8.868 1.00 92.88 216 GLY A N 1
ATOM 1694 C CA . GLY A 1 216 ? -6.627 -10.916 8.739 1.00 92.88 216 GLY A CA 1
ATOM 1695 C C . GLY A 1 216 ? -7.415 -11.865 9.649 1.00 92.88 216 GLY A C 1
ATOM 1696 O O . GLY A 1 216 ? -7.817 -12.949 9.220 1.00 92.88 216 GLY A O 1
ATOM 1697 N N . GLN A 1 217 ? -7.705 -11.455 10.887 1.00 91.69 217 GLN A N 1
ATOM 1698 C CA . GLN A 1 217 ? -8.520 -12.242 11.820 1.00 91.69 217 GLN A CA 1
ATOM 1699 C C . GLN A 1 217 ? -9.977 -12.386 11.359 1.00 91.69 217 GLN A C 1
ATOM 1701 O O . GLN A 1 217 ? -10.552 -13.467 11.502 1.00 91.69 217 GLN A O 1
ATOM 1706 N N . ILE A 1 218 ? -10.575 -11.326 10.801 1.00 92.44 218 ILE A N 1
ATOM 1707 C CA . ILE A 1 218 ? -11.928 -11.375 10.222 1.00 92.44 218 ILE A CA 1
ATOM 1708 C C . ILE A 1 218 ? -11.967 -12.412 9.096 1.00 92.44 218 ILE A C 1
ATOM 1710 O O . ILE A 1 218 ? -12.816 -13.308 9.116 1.00 92.44 218 ILE A O 1
ATOM 1714 N N . ARG A 1 219 ? -10.991 -12.357 8.178 1.00 90.56 219 ARG A N 1
ATOM 1715 C CA . ARG A 1 219 ? -10.854 -13.326 7.081 1.00 90.56 219 ARG A CA 1
ATOM 1716 C C . ARG A 1 219 ? -10.716 -14.760 7.594 1.00 90.56 219 ARG A C 1
ATOM 1718 O O . ARG A 1 219 ? -11.423 -15.643 7.122 1.00 90.56 219 ARG A O 1
ATOM 1725 N N . GLN A 1 220 ? -9.836 -15.003 8.568 1.00 88.44 220 GLN A N 1
ATOM 1726 C CA . GLN A 1 220 ? -9.611 -16.343 9.133 1.00 88.44 220 GLN A CA 1
ATOM 1727 C C . GLN A 1 220 ? -10.865 -16.939 9.783 1.00 88.44 220 GLN A C 1
ATOM 1729 O O . GLN A 1 220 ? -11.058 -18.152 9.746 1.00 88.44 220 GLN A O 1
ATOM 1734 N N . LYS A 1 221 ? -11.722 -16.096 10.368 1.00 89.56 221 LYS A N 1
ATOM 1735 C CA . LYS A 1 221 ? -12.994 -16.510 10.974 1.00 89.56 221 LYS A CA 1
ATOM 1736 C C . LYS A 1 221 ? -14.137 -16.633 9.960 1.00 89.56 221 LYS A C 1
ATOM 1738 O O . LYS A 1 221 ? -15.247 -16.957 10.366 1.00 89.56 221 LYS A O 1
ATOM 1743 N N . ALA A 1 222 ? -13.882 -16.382 8.671 1.00 87.62 222 ALA A N 1
ATOM 1744 C CA . ALA A 1 222 ? -14.899 -16.319 7.619 1.00 87.62 222 ALA A CA 1
ATOM 1745 C C . ALA A 1 222 ? -16.065 -15.373 7.975 1.00 87.62 222 ALA A C 1
ATOM 1747 O O . ALA A 1 222 ? -17.226 -15.651 7.681 1.00 87.62 222 ALA A O 1
ATOM 1748 N N . HIS A 1 223 ? -15.751 -14.268 8.656 1.00 89.38 223 HIS A N 1
ATOM 1749 C CA . HIS A 1 223 ? -16.709 -13.213 8.971 1.00 89.38 223 HIS A CA 1
ATOM 1750 C C . HIS A 1 223 ? -16.665 -12.117 7.900 1.00 89.38 223 HIS A C 1
ATOM 1752 O O . HIS A 1 223 ? -15.633 -11.900 7.265 1.00 89.38 223 HIS A O 1
ATOM 1758 N N . THR A 1 224 ? -17.769 -11.389 7.753 1.00 91.94 224 THR A N 1
ATOM 1759 C CA . THR A 1 224 ? -17.832 -10.153 6.962 1.00 91.94 224 THR A CA 1
ATOM 1760 C C . THR A 1 224 ? -17.427 -8.960 7.828 1.00 91.94 224 THR A C 1
ATOM 1762 O O . THR A 1 224 ? -17.653 -8.953 9.043 1.00 91.94 224 THR A O 1
ATOM 1765 N N . TYR A 1 225 ? -16.819 -7.955 7.204 1.00 96.06 225 TYR A N 1
ATOM 1766 C CA . TYR A 1 225 ? -16.496 -6.680 7.833 1.00 96.06 225 TYR A CA 1
ATOM 1767 C C . TYR A 1 225 ? -17.738 -5.989 8.432 1.00 96.06 225 TYR A C 1
ATOM 1769 O O . TYR A 1 225 ? -18.765 -5.842 7.773 1.00 96.06 225 TYR A O 1
ATOM 1777 N N . ASP A 1 226 ? -17.618 -5.531 9.681 1.00 96.94 226 ASP A N 1
ATOM 1778 C CA . ASP A 1 226 ? -18.590 -4.680 10.380 1.00 96.94 226 ASP A CA 1
ATOM 1779 C C . ASP A 1 226 ? -17.860 -3.403 10.813 1.00 96.94 226 ASP A C 1
ATOM 1781 O O . ASP A 1 226 ? -17.003 -3.454 11.699 1.00 96.94 226 ASP A O 1
ATOM 1785 N N . GLU A 1 227 ? -18.169 -2.274 10.165 1.00 97.25 227 GLU A N 1
ATOM 1786 C CA . GLU A 1 227 ? -17.456 -1.004 10.362 1.00 97.25 227 GLU A CA 1
ATOM 1787 C C . GLU A 1 227 ? -17.443 -0.588 11.834 1.00 97.25 227 GLU A C 1
ATOM 1789 O O . GLU A 1 227 ? -16.382 -0.356 12.416 1.00 97.25 227 GLU A O 1
ATOM 1794 N N . LYS A 1 228 ? -18.614 -0.554 12.471 1.00 97.12 228 LYS A N 1
ATOM 1795 C CA . LYS A 1 228 ? -18.738 -0.096 13.852 1.00 97.12 228 LYS A CA 1
ATOM 1796 C C . LYS A 1 228 ? -17.885 -0.942 14.794 1.00 97.12 228 LYS A C 1
ATOM 1798 O O . LYS A 1 228 ? -17.053 -0.397 15.516 1.00 97.12 228 LYS A O 1
ATOM 1803 N N . ARG A 1 229 ? -18.049 -2.268 14.762 1.00 96.25 229 ARG A N 1
ATOM 1804 C CA . ARG A 1 229 ? -17.313 -3.186 15.645 1.00 96.25 229 ARG A CA 1
ATOM 1805 C C . ARG A 1 229 ? -15.814 -3.162 15.380 1.00 96.25 229 ARG A C 1
ATOM 1807 O O . ARG A 1 229 ? -15.041 -3.253 16.330 1.00 96.25 229 ARG A O 1
ATOM 1814 N N . PHE A 1 230 ? -15.410 -3.045 14.117 1.00 96.88 230 PHE A N 1
ATOM 1815 C C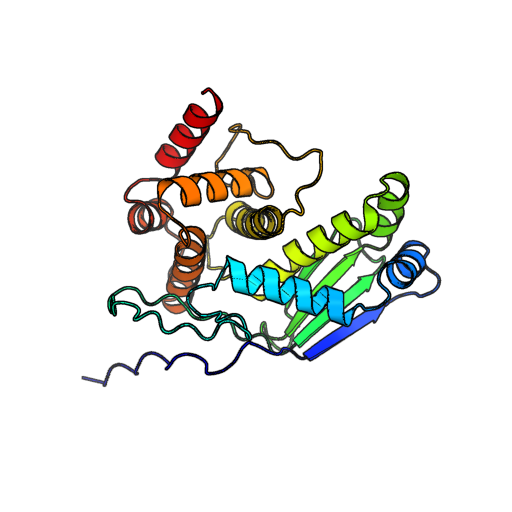A . PHE A 1 230 ? -14.005 -2.985 13.731 1.00 96.88 230 PHE A CA 1
ATOM 1816 C C . PHE A 1 230 ? -13.308 -1.768 14.345 1.00 96.88 230 PHE A C 1
ATOM 1818 O O . PHE A 1 230 ? -12.294 -1.903 15.030 1.00 96.88 230 PHE A O 1
ATOM 1825 N N . TRP A 1 231 ? -13.879 -0.580 14.146 1.00 98.06 231 TRP A N 1
ATOM 1826 C CA . TRP A 1 231 ? -13.279 0.669 14.607 1.00 98.06 231 TRP A CA 1
ATOM 1827 C C . TRP A 1 231 ? -13.394 0.852 16.124 1.00 98.06 231 TRP A C 1
ATOM 1829 O O . TRP A 1 231 ? -12.410 1.227 16.765 1.00 98.06 231 TRP A O 1
ATOM 1839 N N . GLU A 1 232 ? -14.533 0.496 16.729 1.00 97.06 232 GLU A N 1
ATOM 1840 C CA . GLU A 1 232 ? -14.679 0.506 18.189 1.00 97.06 232 GLU A CA 1
ATOM 1841 C C . GLU A 1 232 ? -13.732 -0.494 18.863 1.00 97.06 232 GLU A C 1
ATOM 1843 O O . GLU A 1 232 ? -13.142 -0.176 19.893 1.00 97.06 232 GLU A O 1
ATOM 1848 N N . GLY A 1 233 ? -13.528 -1.674 18.271 1.00 94.94 233 GLY A N 1
ATOM 1849 C CA . GLY A 1 233 ? -12.611 -2.681 18.801 1.00 94.94 233 GLY A CA 1
ATOM 1850 C C . GLY A 1 233 ? -11.139 -2.260 18.765 1.00 94.94 233 GLY A C 1
ATOM 1851 O O . GLY A 1 233 ? -10.377 -2.653 19.645 1.00 94.94 233 GLY A O 1
ATOM 1852 N N . LEU A 1 234 ? -10.733 -1.460 17.774 1.00 95.31 234 LEU A N 1
ATOM 1853 C CA . LEU A 1 234 ? -9.347 -1.000 17.620 1.00 95.31 234 LEU A CA 1
ATOM 1854 C C . LEU A 1 234 ? -9.056 0.311 18.360 1.00 95.31 234 LEU A C 1
ATOM 1856 O O . LEU A 1 234 ? -7.984 0.462 18.943 1.00 95.31 234 LEU A O 1
ATOM 1860 N N . PHE A 1 235 ? -9.997 1.256 18.339 1.00 96.69 235 PHE A N 1
ATOM 1861 C CA . PHE A 1 235 ? -9.763 2.642 18.768 1.00 96.69 235 PHE A CA 1
ATOM 1862 C C . PHE A 1 235 ? -10.765 3.135 19.820 1.00 96.69 235 PHE A C 1
ATOM 1864 O O . PHE A 1 235 ? -10.731 4.305 20.213 1.00 96.69 235 PHE A O 1
ATOM 1871 N N . GLY A 1 236 ? -11.678 2.267 20.270 1.00 96.81 236 GLY A N 1
ATOM 1872 C CA . GLY A 1 236 ? -12.712 2.586 21.257 1.00 96.81 236 GLY A CA 1
ATOM 1873 C C . GLY A 1 236 ? -13.807 3.522 20.742 1.00 96.81 236 GLY A C 1
ATOM 1874 O O . GLY A 1 236 ? -14.599 4.020 21.539 1.00 96.81 236 GLY A O 1
ATOM 1875 N N . ARG A 1 237 ? -13.825 3.829 19.437 1.00 97.38 237 ARG A N 1
ATOM 1876 C CA . ARG A 1 237 ? -14.724 4.809 18.816 1.00 97.38 237 ARG A CA 1
ATOM 1877 C C . ARG A 1 237 ? -15.072 4.423 17.384 1.00 97.38 237 ARG A C 1
ATOM 1879 O O . ARG A 1 237 ? -14.271 3.808 16.689 1.00 97.38 237 ARG A O 1
ATOM 1886 N N . GLU A 1 238 ? -16.236 4.868 16.928 1.00 98.12 238 GLU A N 1
ATOM 1887 C CA . GLU A 1 238 ? -16.642 4.753 15.527 1.00 98.12 238 GLU A CA 1
ATOM 1888 C C . GLU A 1 238 ? -15.776 5.639 14.609 1.00 98.12 238 GLU A C 1
ATOM 1890 O O . GLU A 1 238 ? -15.405 6.762 14.974 1.00 98.12 238 GLU A O 1
ATOM 1895 N N . VAL A 1 239 ? -15.509 5.170 13.385 1.00 98.38 239 VAL A N 1
ATOM 1896 C CA . VAL A 1 239 ? -14.635 5.860 12.417 1.00 98.38 239 VAL A CA 1
ATOM 1897 C C . VAL A 1 239 ? -15.112 7.252 12.043 1.00 98.38 239 VAL A C 1
ATOM 1899 O O . VAL A 1 239 ? -14.290 8.145 11.883 1.00 98.38 239 VAL A O 1
ATOM 1902 N N . GLY A 1 240 ? -16.426 7.485 11.987 1.00 98.06 240 GLY A N 1
ATOM 1903 C CA . GLY A 1 240 ? -16.967 8.817 11.713 1.00 98.06 240 GLY A CA 1
ATOM 1904 C C . GLY A 1 240 ? -16.537 9.854 12.757 1.00 98.06 240 GLY A C 1
ATOM 1905 O O . GLY A 1 240 ? -16.260 11.003 12.413 1.00 98.06 240 GLY A O 1
ATOM 1906 N N . GLY A 1 241 ? -16.416 9.444 14.024 1.00 98.06 241 GLY A N 1
ATOM 1907 C CA . GLY A 1 241 ? -15.893 10.298 15.090 1.00 98.06 241 GLY A CA 1
ATOM 1908 C C . GLY A 1 241 ? -14.387 10.527 14.968 1.00 98.06 241 GLY A C 1
ATOM 1909 O O . GLY A 1 241 ? -13.933 11.655 15.120 1.00 98.06 241 GLY A O 1
ATOM 1910 N N . LEU A 1 242 ? -13.623 9.478 14.655 1.00 98.38 242 LEU A N 1
ATOM 1911 C CA . LEU A 1 242 ? -12.175 9.575 14.429 1.00 98.38 242 LEU A CA 1
ATOM 1912 C C . LEU A 1 242 ? -11.845 10.482 13.237 1.00 98.38 242 LEU A C 1
ATOM 1914 O O . LEU A 1 242 ? -10.959 11.326 13.328 1.00 98.38 242 LEU A O 1
ATOM 1918 N N . TRP A 1 243 ? -12.588 10.330 12.141 1.00 98.31 243 TRP A N 1
ATOM 1919 C CA . TRP A 1 243 ? -12.463 11.140 10.937 1.00 98.31 243 TRP A CA 1
ATOM 1920 C C . TRP A 1 243 ? -12.701 12.611 11.256 1.00 98.31 243 TRP A C 1
ATOM 1922 O O . TRP A 1 243 ? -11.826 13.439 11.020 1.00 98.31 243 TRP A O 1
ATOM 1932 N N . LYS A 1 244 ? -13.824 12.921 11.917 1.00 97.94 244 LYS A N 1
ATOM 1933 C CA . LYS A 1 244 ? -14.144 14.286 12.344 1.00 97.94 244 LYS A CA 1
ATOM 1934 C C . LYS A 1 244 ? -13.008 14.922 13.156 1.00 97.94 244 LYS A C 1
ATOM 1936 O O . LYS A 1 244 ? -12.630 16.060 12.879 1.00 97.94 244 LYS A O 1
ATOM 1941 N N . ASP A 1 245 ? -12.457 14.196 14.125 1.00 97.88 245 ASP A N 1
ATOM 1942 C CA . ASP A 1 245 ? -11.364 14.683 14.971 1.00 97.88 245 ASP A CA 1
ATOM 1943 C C . ASP A 1 245 ? -10.068 14.909 14.174 1.00 97.88 245 ASP A C 1
ATOM 1945 O O . ASP A 1 245 ? -9.341 15.875 14.427 1.00 97.88 245 ASP A O 1
ATOM 1949 N N . TYR A 1 246 ? -9.785 14.067 13.175 1.00 98.25 246 TYR A N 1
ATOM 1950 C CA . TYR A 1 246 ? -8.703 14.318 12.225 1.00 98.25 246 TYR A CA 1
ATOM 1951 C C . TYR A 1 246 ? -8.927 15.641 11.481 1.00 98.25 246 TYR A C 1
ATOM 1953 O O . TYR A 1 246 ? -8.029 16.484 11.453 1.00 98.25 246 TYR A O 1
ATOM 1961 N N . GLY A 1 247 ? -10.138 15.891 10.980 1.00 97.50 247 GLY A N 1
ATOM 1962 C CA . GLY A 1 247 ? -10.489 17.153 10.326 1.00 97.50 247 GLY A CA 1
ATOM 1963 C C . GLY A 1 247 ? -10.362 18.385 11.220 1.00 97.50 247 GLY A C 1
ATOM 1964 O O . GLY A 1 247 ? -9.971 19.456 10.754 1.00 97.50 247 GLY A O 1
ATOM 1965 N N . GLU A 1 248 ? -10.667 18.254 12.511 1.00 97.31 248 GLU A N 1
ATOM 1966 C CA . GLU A 1 248 ? -10.430 19.310 13.501 1.00 97.31 248 GLU A CA 1
ATOM 1967 C C . GLU A 1 248 ? -8.932 19.541 13.736 1.00 97.31 248 GLU A C 1
ATOM 1969 O O . GLU A 1 248 ? -8.504 20.688 13.858 1.00 97.31 248 GLU A O 1
ATOM 1974 N N . SER A 1 249 ? -8.121 18.480 13.720 1.00 96.81 249 SER A N 1
ATOM 1975 C CA . SER A 1 249 ? -6.670 18.586 13.901 1.00 96.81 249 SER A CA 1
ATOM 1976 C C . SER A 1 249 ? -5.943 19.315 12.767 1.00 96.81 249 SER A C 1
ATOM 1978 O O . SER A 1 249 ? -4.886 19.876 13.018 1.00 96.81 249 SER A O 1
ATOM 1980 N N . LEU A 1 250 ? -6.513 19.363 11.556 1.00 95.75 250 LEU A N 1
ATOM 1981 C CA . LEU A 1 250 ? -5.937 20.083 10.409 1.00 95.75 250 LEU A CA 1
ATOM 1982 C C . LEU A 1 250 ? -6.138 21.608 10.463 1.00 95.75 250 LEU A C 1
ATOM 1984 O O . LEU A 1 250 ? -5.589 22.326 9.631 1.00 95.75 250 LEU A O 1
ATOM 1988 N N . LYS A 1 251 ? -6.965 22.107 11.390 1.00 91.62 251 LYS A N 1
ATOM 1989 C CA . LYS A 1 251 ? -7.261 23.544 11.542 1.00 91.62 251 LYS A CA 1
ATOM 1990 C C . LYS A 1 251 ? -6.334 24.253 12.532 1.00 91.62 251 LYS A C 1
ATOM 1992 O O . LYS A 1 251 ? -6.385 25.479 12.611 1.00 91.62 251 LYS A O 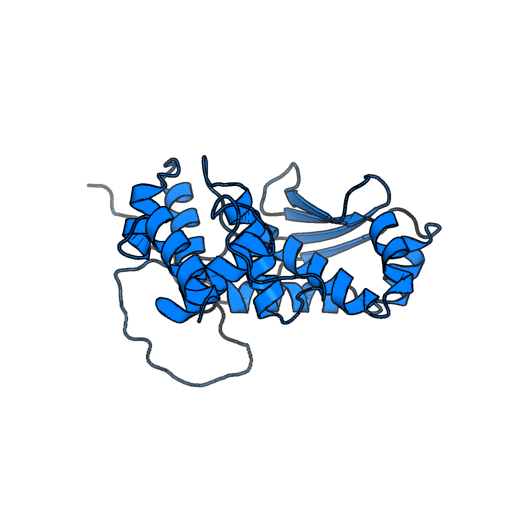1
ATOM 1997 N N . ASN A 1 252 ? -5.559 23.484 13.293 1.00 62.00 252 ASN A N 1
ATOM 1998 C CA . ASN A 1 252 ? -4.643 23.953 14.332 1.00 62.00 252 ASN A CA 1
ATOM 1999 C C . ASN A 1 252 ? -3.199 23.877 13.838 1.00 62.00 252 ASN A C 1
ATOM 2001 O O . ASN A 1 252 ? -2.403 24.731 14.281 1.00 62.00 252 ASN A O 1
#

InterPro domains:
  IPR007541 Uncharacterised protein family, basic secretory protein [PF04450] (18-246)
  IPR007541 Uncharacterised protein family, basic secretory protein [PTHR33321] (38-249)

Radius of gyration: 19.17 Å; Cα contacts (8 Å, |Δi|>4): 357; chains: 1; bounding box: 40×56×56 Å

Foldseek 3Di:
DDDDDDDDDQPPDDADAAEAEAEPDCVQPLNVLCCVLCVDVPVLLVVLSVLLCCAQPVVRDDPPPDPDDDPDDCPVPADLADWDQARHEYEYEDQPDPDAKAKDADPVDLNYMYIYGHSVNLVVCVVPVCSNLQVSLSSSLRSNVSTFAAAAQDQPLLNQLLSQLSSVVVVSDDPPQDADQPDDCSPHHSPVSVLVVVCCVVVHRCLNSSLRSVSVVCRVVNHHDDQQCSCCVSPVGGVVVSSVVSNVVVVD

Mean predicted aligned error: 7.37 Å

Organism: NCBI:txid176857

Solvent-accessible surface area (backbone atoms only — not comparable to full-atom values): 14526 Å² total; per-residue (Å²): 133,82,81,80,78,77,79,80,74,77,81,91,63,83,89,77,45,49,78,46,80,45,72,77,47,83,83,40,69,19,40,44,49,46,54,72,69,47,83,49,62,66,56,57,51,52,52,29,50,50,51,40,39,56,57,54,34,48,95,76,47,73,66,98,82,68,93,68,96,69,87,74,76,82,68,86,83,63,83,72,47,75,76,62,74,51,60,27,41,32,43,34,42,36,75,89,57,98,55,60,64,50,58,46,58,44,95,89,45,76,33,34,33,36,36,40,38,20,21,65,44,54,47,70,34,63,88,66,86,43,45,72,53,51,54,48,24,51,49,27,26,38,49,27,68,68,50,58,52,64,43,54,77,53,59,64,18,50,56,41,6,52,19,33,29,45,18,44,73,70,71,41,63,59,91,85,66,65,88,67,75,70,91,58,69,56,67,15,35,60,52,18,10,49,52,52,53,51,46,24,76,74,75,34,86,56,44,63,23,53,51,40,18,50,33,36,51,36,38,76,68,74,41,70,60,50,70,58,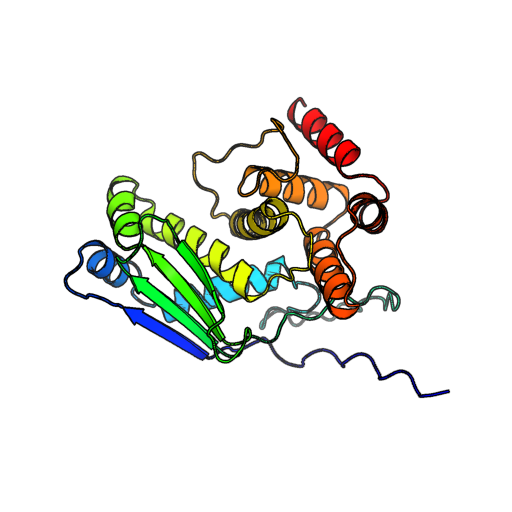63,54,29,29,72,76,70,76,39,46,57,71,59,54,44,51,51,51,46,56,59,75,78,111

Nearest PDB structures (foldseek):
  7y7o-assembly1_A  TM=5.349E-01  e=8.312E-02  Staphylococcus aureus subsp. aureus Mu50
  1a6d-assembly1_A  TM=1.759E-01  e=5.458E+00  Thermoplasma acidophilum
  3iyg-assembly1_H  TM=1.922E-01  e=6.844E+00  Bos taurus
  6f7s-assembly1_C  TM=1.310E-01  e=6.467E+00  Homo sapiens